Protein AF-W2KJ41-F1 (afdb_monomer)

Sequence (315 aa):
MDDWVDPKAFRKLWNKLIKSGWKARQPTVLEVDYTFVKPGVVGKLRKNQRNADNFIGPKELWKYATREGLVTDALQHDAAPPPKKPPMGKLAAYAEAKQRAKNLQPMPGVVRTANAEAATEQGATVISTAAAATEQGAAVTSRITTATEQEDGESRNLLQRLQTDRSKFAAESEAYRKQCIPAIAEKTRERQLAALARDPKKTVDDLNAIVDKLERHKPIREHEILHVLGLLVARTLCGHTDDLAKHWTVSEDGAVPRGTFGRYTKRERFRTITWFLHFTSFGSEGGTTDKAFKICSVLQVIEKTFRRGFQLGPR

pLDDT: mean 70.48, std 22.12, range [22.2, 95.44]

Secondary structure (DSSP, 8-state):
---PPPHHHHHHHHHHHHHTT-EEE---TT--SPEEE-TT--SSPPGGGBTTTEEEHHHHHHHHHHHTTHHHHHHS----PPP------HHHHHHHHHHHHHS-PPPP----------------------------------------HHHHHHHHHHHHHHHHHHHHHHHHHHHHHHHHHHHHHHHHHHHHHHHHHH-TT-----HHHHHHHHHTSPPPPHHHHHHHHHHHHHHHHS---S-GGGGG--S-BTTBPPPSGGGTS-HHHHHHHHHS---S-TT-TTS---TTHHHHHHHHHHHHHHHHH-PPPP-

Solvent-accessible surface area (backbone atoms only — not comparable to full-atom values): 19883 Å² total; per-residue (Å²): 130,86,93,72,79,57,70,67,61,50,49,48,40,49,57,52,40,45,76,68,50,36,47,77,40,80,47,72,95,80,53,90,45,45,34,40,31,48,59,90,76,78,82,85,83,60,83,90,42,60,80,76,52,35,22,67,27,74,64,49,43,47,56,50,31,53,74,72,48,48,47,61,64,52,67,64,72,78,66,76,80,76,83,76,73,78,85,74,53,74,67,57,58,51,49,52,55,54,50,55,66,69,70,59,78,79,84,86,85,80,84,86,81,87,81,88,81,86,88,81,85,82,89,84,90,84,88,88,80,88,82,90,86,88,80,89,85,81,87,78,83,74,80,81,74,88,78,64,79,64,61,59,51,50,51,51,52,49,53,51,49,53,51,53,51,41,50,47,38,23,51,35,14,41,52,50,42,60,69,44,39,64,63,51,25,51,56,49,44,53,51,32,50,56,46,24,78,74,37,82,87,50,78,67,75,54,65,65,61,44,37,54,59,63,62,71,53,79,80,60,48,49,67,58,54,50,51,52,52,51,52,53,51,51,50,71,70,44,89,66,91,61,64,78,70,54,36,53,32,79,63,63,61,85,93,41,73,48,31,67,47,52,82,81,46,49,68,67,58,49,51,51,50,68,72,33,64,38,67,48,75,92,77,62,76,88,77,60,92,57,92,56,56,68,50,42,61,59,50,54,50,51,52,56,51,46,62,73,74,54,80,84,73,88,130

Organism: Phytophthora nicotianae (NCBI:txid4792)

Radius of gyration: 31.93 Å; Cα contacts (8 Å, |Δi|>4): 186; chains: 1; bounding box: 74×61×87 Å

Structure (mmCIF, N/CA/C/O backbone):
data_AF-W2KJ41-F1
#
_entry.id   AF-W2KJ41-F1
#
loop_
_atom_site.group_PDB
_atom_site.id
_atom_site.type_symbol
_atom_site.label_atom_id
_atom_site.label_alt_id
_atom_site.label_comp_id
_atom_site.label_asym_id
_atom_site.label_entity_id
_atom_site.label_seq_id
_atom_site.pdbx_PDB_ins_code
_atom_site.Cartn_x
_atom_site.Cartn_y
_atom_site.Cartn_z
_atom_site.occupancy
_atom_site.B_iso_or_equiv
_atom_site.auth_seq_id
_atom_site.auth_comp_id
_atom_site.auth_asym_id
_atom_site.auth_atom_id
_atom_site.pdbx_PDB_model_num
ATOM 1 N N . MET A 1 1 ? 26.990 -27.980 7.474 1.00 38.25 1 MET A N 1
ATOM 2 C CA . MET A 1 1 ? 27.459 -27.848 6.079 1.00 38.25 1 MET A CA 1
ATOM 3 C C . MET A 1 1 ? 26.219 -27.712 5.216 1.00 38.25 1 MET A C 1
ATOM 5 O O . MET A 1 1 ? 25.293 -28.482 5.421 1.00 38.25 1 MET A O 1
ATOM 9 N N . ASP A 1 2 ? 26.155 -26.644 4.426 1.00 45.66 2 ASP A N 1
ATOM 10 C CA . ASP A 1 2 ? 24.941 -26.006 3.899 1.00 45.66 2 ASP A CA 1
ATOM 11 C C . ASP A 1 2 ? 23.906 -26.929 3.232 1.00 45.66 2 ASP A C 1
ATOM 13 O O . ASP A 1 2 ? 24.123 -27.466 2.150 1.00 45.66 2 ASP A O 1
ATOM 17 N N . ASP A 1 3 ? 22.720 -27.009 3.846 1.00 52.50 3 ASP A N 1
ATOM 18 C CA . ASP A 1 3 ? 21.509 -27.675 3.335 1.00 52.50 3 ASP A CA 1
ATOM 19 C C . ASP A 1 3 ? 20.689 -26.728 2.415 1.00 52.50 3 ASP A C 1
ATOM 21 O O . ASP A 1 3 ? 19.450 -26.694 2.440 1.00 52.50 3 ASP A O 1
ATOM 25 N N . TRP A 1 4 ? 21.380 -25.910 1.612 1.00 61.34 4 TRP A N 1
ATOM 26 C CA . TRP A 1 4 ? 20.768 -25.026 0.616 1.00 61.34 4 TRP A CA 1
ATOM 27 C C . TRP A 1 4 ? 20.771 -25.687 -0.765 1.00 61.34 4 TRP A C 1
ATOM 29 O O . TRP A 1 4 ? 21.820 -26.001 -1.323 1.00 61.34 4 TRP A O 1
ATOM 39 N N . VAL A 1 5 ? 19.583 -25.875 -1.344 1.00 73.56 5 VAL A N 1
ATOM 40 C CA . VAL A 1 5 ? 19.436 -26.382 -2.713 1.00 73.56 5 VAL A CA 1
ATOM 41 C C . VAL A 1 5 ? 19.440 -25.197 -3.678 1.00 73.56 5 VAL A C 1
ATOM 43 O O . VAL A 1 5 ? 18.554 -24.347 -3.599 1.00 73.56 5 VAL A O 1
ATOM 46 N N . ASP A 1 6 ? 20.396 -25.145 -4.614 1.00 80.75 6 ASP A N 1
ATOM 47 C CA . ASP A 1 6 ? 20.408 -24.121 -5.668 1.00 80.75 6 ASP A CA 1
ATOM 48 C C . ASP A 1 6 ? 19.095 -24.168 -6.486 1.00 80.75 6 ASP A C 1
ATOM 50 O O . ASP A 1 6 ? 18.801 -25.186 -7.128 1.00 80.75 6 ASP A O 1
ATOM 54 N N . PRO A 1 7 ? 18.305 -23.073 -6.526 1.00 80.94 7 PRO A N 1
ATOM 55 C CA . PRO A 1 7 ? 17.040 -23.032 -7.256 1.00 80.94 7 PRO A CA 1
ATOM 56 C C . PRO A 1 7 ? 17.159 -23.367 -8.749 1.00 80.94 7 PRO A C 1
ATOM 58 O O . PRO A 1 7 ? 16.202 -23.873 -9.344 1.00 80.94 7 PRO A O 1
ATOM 61 N N . LYS A 1 8 ? 18.305 -23.080 -9.385 1.00 83.94 8 LYS A N 1
ATOM 62 C CA . LYS A 1 8 ? 18.520 -23.397 -10.808 1.00 83.94 8 LYS A CA 1
ATOM 63 C C . LYS A 1 8 ? 18.779 -24.887 -11.010 1.00 83.94 8 LYS A C 1
ATOM 65 O O . LYS A 1 8 ? 18.161 -25.487 -11.893 1.00 83.94 8 LYS A O 1
ATOM 70 N N . ALA A 1 9 ? 19.639 -25.482 -10.188 1.00 82.12 9 ALA A N 1
ATOM 71 C CA . ALA A 1 9 ? 19.913 -26.914 -10.213 1.00 82.12 9 ALA A CA 1
ATOM 72 C C . ALA A 1 9 ? 18.653 -27.743 -9.896 1.00 82.12 9 ALA A C 1
ATOM 74 O O . ALA A 1 9 ? 18.329 -28.677 -10.634 1.00 82.12 9 ALA A O 1
ATOM 75 N N . PHE A 1 10 ? 17.863 -27.330 -8.896 1.00 86.00 10 PHE A N 1
ATOM 76 C CA . PHE A 1 10 ? 16.573 -27.956 -8.588 1.00 86.00 10 PHE A CA 1
ATOM 77 C C . PHE A 1 10 ? 15.608 -27.912 -9.770 1.00 86.00 10 PHE A C 1
ATOM 79 O O . PHE A 1 10 ? 14.978 -28.912 -10.099 1.00 86.00 10 PHE A O 1
ATOM 86 N N . ARG A 1 11 ? 15.515 -26.770 -10.461 1.00 85.31 11 ARG A N 1
ATOM 87 C CA . ARG A 1 11 ? 14.642 -26.630 -11.633 1.00 85.31 11 ARG A CA 1
ATOM 88 C C . ARG A 1 11 ? 15.037 -27.579 -12.767 1.00 85.31 11 ARG A C 1
ATOM 90 O O . ARG A 1 11 ? 14.152 -28.141 -13.409 1.00 85.31 11 ARG A O 1
ATOM 97 N N . LYS A 1 12 ? 16.339 -27.769 -13.015 1.00 87.19 12 LYS A N 1
ATOM 98 C CA . LYS A 1 12 ? 16.832 -28.732 -14.016 1.00 87.19 12 LYS A CA 1
ATOM 99 C C . LYS A 1 12 ? 16.423 -30.163 -13.654 1.00 87.19 12 LYS A C 1
ATOM 101 O O . LYS A 1 12 ? 15.822 -30.842 -14.486 1.00 87.19 12 LYS A O 1
ATOM 106 N N . LEU A 1 13 ? 16.674 -30.576 -12.410 1.00 86.69 13 LEU A N 1
ATOM 107 C CA . LEU A 1 13 ? 16.260 -31.881 -11.888 1.00 86.69 13 LEU A CA 1
ATOM 108 C C . LEU A 1 13 ? 14.742 -32.072 -12.010 1.00 86.69 13 LEU A C 1
ATOM 110 O O . LEU A 1 13 ? 14.282 -33.064 -12.568 1.00 86.69 13 LEU A O 1
ATOM 114 N N . TRP A 1 14 ? 13.960 -31.094 -11.554 1.00 87.88 14 TRP A N 1
ATOM 115 C CA . TRP A 1 14 ? 12.501 -31.161 -11.561 1.00 87.88 14 TRP A CA 1
ATOM 116 C C . TRP A 1 14 ? 11.925 -31.301 -12.975 1.00 87.88 14 TRP A C 1
ATOM 118 O O . TRP A 1 14 ? 11.057 -32.138 -13.208 1.00 87.88 14 TRP A O 1
ATOM 128 N N . ASN A 1 15 ? 12.467 -30.573 -13.955 1.00 86.44 15 ASN A N 1
ATOM 129 C CA . ASN A 1 15 ? 12.069 -30.723 -15.357 1.00 86.44 15 ASN A CA 1
ATOM 130 C C . ASN A 1 15 ? 12.350 -32.132 -15.906 1.00 86.44 15 ASN A C 1
ATOM 132 O O . ASN A 1 15 ? 11.596 -32.620 -16.749 1.00 86.44 15 ASN A O 1
ATOM 136 N N . LYS A 1 16 ? 13.422 -32.792 -15.448 1.00 85.19 16 LYS A N 1
ATOM 137 C CA . LYS A 1 16 ? 13.735 -34.179 -15.822 1.00 85.19 16 LYS A CA 1
ATOM 138 C C . LYS A 1 16 ? 12.762 -35.161 -15.166 1.00 85.19 16 LYS A C 1
ATOM 140 O O . LYS A 1 16 ? 12.258 -36.052 -15.842 1.00 85.19 16 LYS A O 1
ATOM 145 N N . LEU A 1 17 ? 12.434 -34.945 -13.894 1.00 84.69 17 LEU A N 1
ATOM 146 C CA . LEU A 1 17 ? 11.472 -35.762 -13.152 1.00 84.69 17 LEU A CA 1
ATOM 147 C C . LEU A 1 17 ? 10.049 -35.655 -13.725 1.00 84.69 17 LEU A C 1
ATOM 149 O O . LEU A 1 17 ? 9.356 -36.661 -13.853 1.00 84.69 17 LEU A O 1
ATOM 153 N N . ILE A 1 18 ? 9.622 -34.470 -14.172 1.00 84.50 18 ILE A N 1
ATOM 154 C CA . ILE A 1 18 ? 8.341 -34.320 -14.886 1.00 84.50 18 ILE A CA 1
ATOM 155 C C . ILE A 1 18 ? 8.318 -35.192 -16.150 1.00 84.50 18 ILE A C 1
ATOM 157 O O . ILE A 1 18 ? 7.321 -35.862 -16.416 1.00 84.50 18 ILE A O 1
ATOM 161 N N . LYS A 1 19 ? 9.418 -35.229 -16.917 1.00 84.06 19 LYS A N 1
ATOM 162 C CA . LYS A 1 19 ? 9.517 -36.065 -18.128 1.00 84.06 19 LYS A CA 1
ATOM 163 C C . LYS A 1 19 ? 9.458 -37.562 -17.822 1.00 84.06 19 LYS A C 1
ATOM 165 O O . LYS A 1 19 ? 8.986 -38.315 -18.665 1.00 84.06 19 LYS A O 1
ATOM 170 N N . SER A 1 20 ? 9.887 -37.986 -16.634 1.00 78.50 20 SER A N 1
ATOM 171 C CA . SER A 1 20 ? 9.742 -39.367 -16.160 1.00 78.50 20 SER A CA 1
ATOM 172 C C . SER A 1 20 ? 8.424 -39.630 -15.416 1.00 78.50 20 SER A C 1
ATOM 174 O O . SER A 1 20 ? 8.259 -40.687 -14.812 1.00 78.50 20 SER A O 1
ATOM 176 N N . GLY A 1 21 ? 7.457 -38.706 -15.478 1.00 80.81 21 GLY A N 1
ATOM 177 C CA . GLY A 1 21 ? 6.090 -38.913 -14.991 1.00 80.81 21 GLY A CA 1
ATOM 178 C C . GLY A 1 21 ? 5.847 -38.545 -13.524 1.00 80.81 21 GLY A C 1
ATOM 179 O O . GLY A 1 21 ? 4.799 -38.899 -12.977 1.00 80.81 21 GLY A O 1
ATOM 180 N N . TRP A 1 22 ? 6.776 -37.835 -12.879 1.00 86.69 22 TRP A N 1
ATOM 181 C CA . TRP A 1 22 ? 6.578 -37.315 -11.523 1.00 86.69 22 TRP A CA 1
ATOM 182 C C . TRP A 1 22 ? 5.526 -36.205 -11.487 1.00 86.69 22 TRP A C 1
ATOM 184 O O . TRP A 1 22 ? 5.372 -35.432 -12.435 1.00 86.69 22 TRP A O 1
ATOM 194 N N . LYS A 1 23 ? 4.815 -36.091 -10.360 1.00 84.00 23 LYS A N 1
ATOM 195 C CA . LYS A 1 23 ? 3.765 -35.080 -10.156 1.00 84.00 23 LYS A CA 1
ATOM 196 C C . LYS A 1 23 ? 4.006 -34.293 -8.874 1.00 84.00 23 LYS A C 1
ATOM 198 O O . LYS A 1 23 ? 4.347 -34.873 -7.851 1.00 84.00 23 LYS A O 1
ATOM 203 N N . ALA A 1 24 ? 3.788 -32.981 -8.914 1.00 84.00 24 ALA A N 1
ATOM 204 C CA . ALA A 1 24 ? 3.725 -32.152 -7.713 1.00 84.00 24 ALA A CA 1
ATOM 205 C C . ALA A 1 24 ? 2.263 -31.951 -7.299 1.00 84.00 24 ALA A C 1
ATOM 207 O O . ALA A 1 24 ? 1.405 -31.693 -8.145 1.00 84.00 24 ALA A O 1
ATOM 208 N N . ARG A 1 25 ? 1.982 -32.058 -6.002 1.00 78.88 25 ARG 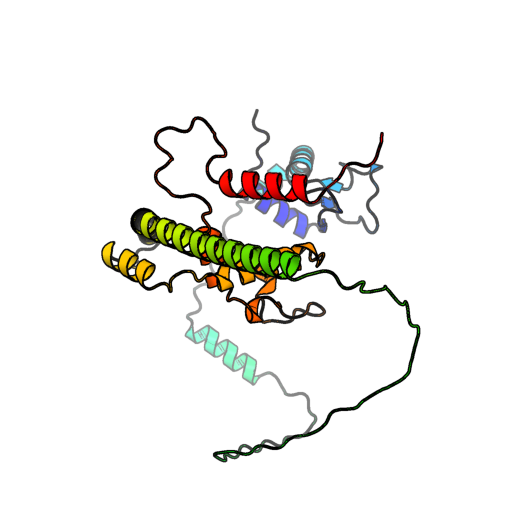A N 1
ATOM 209 C CA . ARG A 1 25 ? 0.693 -31.726 -5.396 1.00 78.88 25 ARG A CA 1
ATOM 210 C C . ARG A 1 25 ? 0.836 -30.482 -4.537 1.00 78.88 25 ARG A C 1
ATOM 212 O O . ARG A 1 25 ? 1.882 -30.252 -3.928 1.00 78.88 25 ARG A O 1
ATOM 219 N N . GLN A 1 26 ? -0.227 -29.686 -4.519 1.00 73.12 26 GLN A N 1
ATOM 220 C CA . GLN A 1 26 ? -0.297 -28.520 -3.655 1.00 73.12 26 GLN A CA 1
ATOM 221 C C . GLN A 1 26 ? -0.315 -28.954 -2.183 1.00 73.12 26 GLN A C 1
ATOM 223 O O . GLN A 1 26 ? -0.854 -30.025 -1.871 1.00 73.12 26 GLN A O 1
ATOM 228 N N . PRO A 1 27 ? 0.270 -28.144 -1.291 1.00 72.31 27 PRO A N 1
ATOM 229 C CA . PRO A 1 27 ? 0.273 -28.446 0.128 1.00 72.31 27 PRO A CA 1
ATOM 230 C C . PRO A 1 27 ? -1.157 -28.568 0.667 1.00 72.31 27 PRO A C 1
ATOM 232 O O . PRO A 1 27 ? -2.046 -27.807 0.283 1.00 72.31 27 PRO A O 1
ATOM 235 N N . THR A 1 28 ? -1.398 -29.542 1.544 1.00 55.28 28 THR A N 1
ATOM 236 C CA . THR A 1 28 ? -2.729 -29.777 2.117 1.00 55.28 28 THR A CA 1
ATOM 237 C C . THR A 1 28 ? -2.790 -29.171 3.522 1.00 55.28 28 THR A C 1
ATOM 239 O O . THR A 1 28 ? -2.119 -29.625 4.446 1.00 55.28 28 THR A O 1
ATOM 242 N N . VAL A 1 29 ? -3.631 -28.145 3.672 1.00 60.00 29 VAL A N 1
ATOM 243 C CA . VAL A 1 29 ? -4.021 -27.466 4.925 1.00 60.00 29 VAL A CA 1
ATOM 244 C C . VAL A 1 29 ? -2.935 -26.618 5.613 1.00 60.00 29 VAL A C 1
ATOM 246 O O . VAL A 1 29 ? -3.097 -25.404 5.667 1.00 60.00 29 VAL A O 1
ATOM 249 N N . LEU A 1 30 ? -1.872 -27.216 6.164 1.00 55.19 30 LEU A N 1
ATOM 250 C CA . LEU A 1 30 ? -0.903 -26.544 7.066 1.00 55.19 30 LEU A CA 1
ATOM 251 C C . LEU A 1 30 ? 0.563 -26.652 6.622 1.00 55.19 30 LEU A C 1
ATOM 253 O O . LEU A 1 30 ? 1.433 -25.991 7.185 1.00 55.19 30 LEU A O 1
ATOM 257 N N . GLU A 1 31 ? 0.851 -27.487 5.629 1.00 58.12 31 GLU A N 1
ATOM 258 C CA . GLU A 1 31 ? 2.184 -27.568 5.036 1.00 58.12 31 GLU A CA 1
ATOM 259 C C . GLU A 1 31 ? 2.357 -26.408 4.045 1.00 58.12 31 GLU A C 1
ATOM 261 O O . GLU A 1 31 ? 1.427 -26.058 3.328 1.00 58.12 31 GLU A O 1
ATOM 266 N N . VAL A 1 32 ? 3.526 -25.765 4.026 1.00 63.97 32 VAL A N 1
ATOM 267 C CA . VAL A 1 32 ? 3.819 -24.646 3.104 1.00 63.97 32 VAL A CA 1
ATOM 268 C C . VAL A 1 32 ? 4.453 -25.157 1.803 1.00 63.97 32 VAL A C 1
ATOM 270 O O . VAL A 1 32 ? 4.352 -24.523 0.754 1.00 63.97 32 VAL A O 1
ATOM 273 N N . ASP A 1 33 ? 5.073 -26.337 1.861 1.00 74.31 33 ASP A N 1
ATOM 274 C CA . ASP A 1 33 ? 5.888 -26.898 0.790 1.00 74.31 33 ASP A CA 1
ATOM 275 C C . ASP A 1 33 ? 5.124 -27.897 -0.092 1.00 74.31 33 ASP A C 1
ATOM 277 O O . ASP A 1 33 ? 4.316 -28.699 0.376 1.00 74.31 33 ASP A O 1
ATOM 281 N N . TYR A 1 34 ? 5.411 -27.867 -1.397 1.00 78.56 34 TYR A N 1
ATOM 282 C CA . TYR A 1 34 ? 4.833 -28.790 -2.378 1.00 78.56 34 TYR A CA 1
ATOM 283 C C . TYR A 1 34 ? 5.198 -30.243 -2.069 1.00 78.56 34 TYR A C 1
ATOM 285 O O . TYR A 1 34 ? 6.340 -30.545 -1.721 1.00 78.56 34 TYR A O 1
ATOM 293 N N . THR A 1 35 ? 4.257 -31.161 -2.288 1.00 82.44 35 THR A N 1
ATOM 294 C CA . THR A 1 35 ? 4.520 -32.600 -2.185 1.00 82.44 35 THR A CA 1
ATOM 295 C C . THR A 1 35 ? 4.832 -33.180 -3.561 1.00 82.44 35 THR A C 1
ATOM 297 O O . THR A 1 35 ? 3.990 -33.168 -4.457 1.00 82.44 35 THR A O 1
ATOM 300 N N . PHE A 1 36 ? 6.030 -33.722 -3.739 1.00 84.19 36 PHE A N 1
ATOM 301 C CA . PHE A 1 36 ? 6.490 -34.368 -4.963 1.00 84.19 36 PHE A CA 1
ATOM 302 C C . PHE A 1 36 ? 6.253 -35.875 -4.892 1.00 84.19 36 PHE A C 1
ATOM 304 O O . PHE A 1 36 ? 6.639 -36.520 -3.922 1.00 84.19 36 PHE A O 1
ATOM 311 N N . VAL A 1 37 ? 5.604 -36.436 -5.910 1.00 83.50 37 VAL A N 1
ATOM 312 C CA . VAL A 1 37 ? 5.098 -37.813 -5.923 1.00 83.50 37 VAL A CA 1
ATOM 313 C C . VAL A 1 37 ? 5.671 -38.575 -7.118 1.00 83.50 37 VAL A C 1
ATOM 315 O O . VAL A 1 37 ? 5.685 -38.057 -8.242 1.00 83.50 37 VAL A O 1
ATOM 318 N N . LYS A 1 38 ? 6.121 -39.809 -6.865 1.00 80.75 38 LYS A N 1
ATOM 319 C CA . LYS A 1 38 ? 6.705 -40.718 -7.861 1.00 80.75 38 LYS A CA 1
ATOM 320 C C . LYS A 1 38 ? 5.662 -41.153 -8.916 1.00 80.75 38 LYS A C 1
ATOM 322 O O . LYS A 1 38 ? 4.472 -41.254 -8.592 1.00 80.75 38 LYS A O 1
ATOM 327 N N . PRO A 1 39 ? 6.057 -41.409 -10.180 1.00 81.69 39 PRO A N 1
ATOM 328 C CA . PRO A 1 39 ? 5.167 -41.982 -11.191 1.00 81.69 39 PRO A CA 1
ATOM 329 C C . PRO A 1 39 ? 4.515 -43.283 -10.701 1.00 81.69 39 PRO A C 1
ATOM 331 O O . PRO A 1 39 ? 5.167 -44.115 -10.080 1.00 81.69 39 PRO A O 1
ATOM 334 N N . GLY A 1 40 ? 3.221 -43.454 -10.992 1.00 70.88 40 GLY A N 1
ATOM 335 C CA . GLY A 1 40 ? 2.441 -44.648 -10.631 1.00 70.88 40 GLY A CA 1
ATOM 336 C C . GLY A 1 40 ? 1.629 -44.539 -9.333 1.00 70.88 40 GLY A C 1
ATOM 337 O O . GLY A 1 40 ? 0.725 -45.341 -9.121 1.00 70.88 40 GLY A O 1
ATOM 338 N N . VAL A 1 41 ? 1.863 -43.521 -8.498 1.00 67.44 41 VAL A N 1
ATOM 339 C CA . VAL A 1 41 ? 1.123 -43.336 -7.237 1.00 67.44 41 VAL A CA 1
ATOM 340 C C . VAL A 1 41 ? -0.157 -42.524 -7.479 1.00 67.44 41 VAL A C 1
ATOM 342 O O . VAL A 1 41 ? -0.132 -41.309 -7.706 1.00 67.44 41 VAL A O 1
ATOM 345 N N . VAL A 1 42 ? -1.304 -43.203 -7.429 1.00 59.41 42 VAL A N 1
ATOM 346 C CA . VAL A 1 42 ? -2.640 -42.623 -7.651 1.00 59.41 42 VAL A CA 1
ATOM 347 C C . VAL A 1 42 ? -3.446 -42.658 -6.346 1.00 59.41 42 VAL A C 1
ATOM 349 O O . VAL A 1 42 ? -3.321 -43.585 -5.555 1.00 59.41 42 VAL A O 1
ATOM 352 N N . GLY A 1 43 ? -4.282 -41.642 -6.098 1.00 65.94 43 GLY A N 1
ATOM 353 C CA . GLY A 1 43 ? -5.186 -41.606 -4.937 1.00 65.94 43 GLY A CA 1
ATOM 354 C C . GLY A 1 43 ? -4.696 -40.772 -3.745 1.00 65.94 43 GLY A C 1
ATOM 355 O O . GLY A 1 43 ? -3.895 -39.841 -3.910 1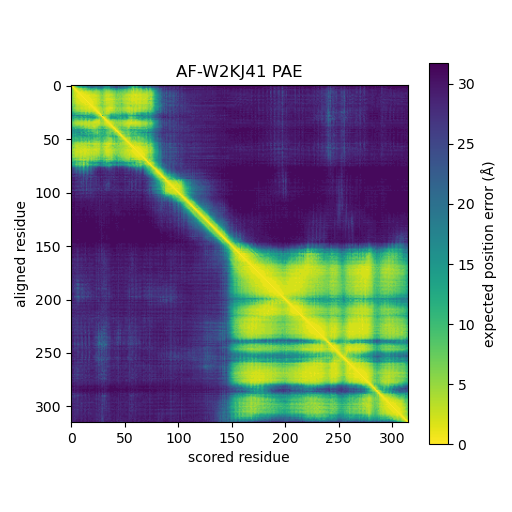.00 65.94 43 GLY A O 1
ATOM 356 N N . LYS A 1 44 ? -5.257 -41.045 -2.554 1.00 60.44 44 LYS A N 1
ATOM 357 C CA . LYS A 1 44 ? -4.927 -40.361 -1.290 1.00 60.44 44 LYS A CA 1
ATOM 358 C C . LYS A 1 44 ? -3.576 -40.847 -0.777 1.00 60.44 44 LYS A C 1
ATOM 360 O O . LYS A 1 44 ? -3.363 -42.042 -0.601 1.00 60.44 44 LYS A O 1
ATOM 365 N N . LEU A 1 45 ? -2.689 -39.898 -0.519 1.00 63.59 45 LEU A N 1
ATOM 366 C CA . LEU A 1 45 ? -1.332 -40.168 -0.079 1.00 63.59 45 LEU A CA 1
ATOM 367 C C . LEU A 1 45 ? -1.336 -40.592 1.394 1.00 63.59 45 LEU A C 1
ATOM 369 O O . LEU A 1 45 ? -1.853 -39.863 2.244 1.00 63.59 45 LEU A O 1
ATOM 373 N N . ARG A 1 46 ? -0.808 -41.781 1.704 1.00 58.75 46 ARG A N 1
ATOM 374 C CA . ARG A 1 46 ? -0.750 -42.269 3.085 1.00 58.75 46 ARG A CA 1
ATOM 375 C C . ARG A 1 46 ? 0.501 -41.730 3.784 1.00 58.75 46 ARG A C 1
ATOM 377 O O . ARG A 1 46 ? 1.592 -41.733 3.222 1.00 58.75 46 ARG A O 1
ATOM 384 N N . LYS A 1 47 ? 0.354 -41.285 5.038 1.00 60.03 47 LYS A N 1
ATOM 385 C CA . LYS A 1 47 ? 1.453 -40.691 5.830 1.00 60.03 47 LYS A CA 1
ATOM 386 C C . LYS A 1 47 ? 2.630 -41.653 6.060 1.00 60.03 47 LYS A C 1
ATOM 388 O O . LYS A 1 47 ? 3.750 -41.197 6.247 1.00 60.03 47 LYS A O 1
ATOM 393 N N . ASN A 1 48 ? 2.388 -42.962 6.013 1.00 54.78 48 ASN A N 1
ATOM 394 C CA . ASN A 1 48 ? 3.389 -44.012 6.211 1.00 54.78 48 ASN A CA 1
ATOM 395 C C . ASN A 1 48 ? 4.273 -44.298 4.978 1.00 54.78 48 ASN A C 1
ATOM 397 O O . ASN A 1 48 ? 5.202 -45.084 5.101 1.00 54.78 48 ASN A O 1
ATOM 401 N N . GLN A 1 49 ? 4.015 -43.674 3.820 1.00 60.47 49 GLN A N 1
ATOM 402 C CA . GLN A 1 49 ? 4.844 -43.812 2.605 1.00 60.47 49 GLN A CA 1
ATOM 403 C C . GLN A 1 49 ? 5.754 -42.595 2.343 1.00 60.47 49 GLN A C 1
ATOM 405 O O . GLN A 1 49 ? 6.450 -42.534 1.324 1.00 60.47 49 GLN A O 1
ATOM 410 N N . ARG A 1 50 ? 5.780 -41.633 3.280 1.00 64.19 50 ARG A N 1
ATOM 411 C CA . ARG A 1 50 ? 6.637 -40.440 3.223 1.00 64.19 50 ARG A CA 1
ATOM 412 C C . ARG A 1 50 ? 8.109 -40.850 3.122 1.00 64.19 50 ARG A C 1
ATOM 414 O O . ARG A 1 50 ? 8.556 -41.725 3.855 1.00 64.19 50 ARG A O 1
ATOM 421 N N . ASN A 1 51 ? 8.853 -40.191 2.236 1.00 61.84 51 ASN A N 1
ATOM 422 C CA . ASN A 1 51 ? 10.243 -40.476 1.853 1.00 61.84 51 ASN A CA 1
ATOM 423 C C . ASN A 1 51 ? 10.473 -41.745 1.010 1.00 61.84 51 ASN A C 1
ATOM 425 O O . ASN A 1 51 ? 11.619 -42.006 0.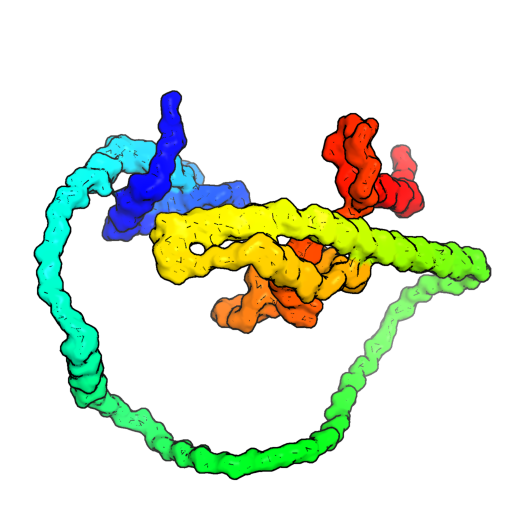646 1.00 61.84 51 ASN A O 1
ATOM 429 N N . ALA A 1 52 ? 9.423 -42.501 0.672 1.00 62.56 52 ALA A N 1
ATOM 430 C CA . ALA A 1 52 ? 9.489 -43.607 -0.287 1.00 62.56 52 ALA A CA 1
ATOM 431 C C . ALA A 1 52 ? 8.754 -43.254 -1.592 1.00 62.56 52 ALA A C 1
ATOM 433 O O . ALA A 1 52 ? 9.347 -43.292 -2.670 1.00 62.56 52 ALA A O 1
ATOM 434 N N . ASP A 1 53 ? 7.494 -42.825 -1.476 1.00 70.31 53 ASP A N 1
ATOM 435 C CA . ASP A 1 53 ? 6.613 -42.536 -2.619 1.00 70.31 53 ASP A CA 1
ATOM 436 C C . ASP A 1 53 ? 6.252 -41.044 -2.744 1.00 70.31 53 ASP A C 1
ATOM 438 O O . ASP A 1 53 ? 5.825 -40.574 -3.806 1.00 70.31 53 ASP A O 1
ATOM 442 N N . ASN A 1 54 ? 6.454 -40.282 -1.665 1.00 76.62 54 ASN A N 1
ATOM 443 C CA . ASN A 1 54 ? 6.194 -38.851 -1.577 1.00 76.62 54 ASN A CA 1
ATOM 444 C C . ASN A 1 54 ? 7.239 -38.088 -0.764 1.00 76.62 54 ASN A C 1
ATOM 446 O O . ASN A 1 54 ? 7.623 -38.512 0.323 1.00 76.62 54 ASN A O 1
ATOM 450 N N . PHE A 1 55 ? 7.610 -36.912 -1.268 1.00 81.62 55 PHE A N 1
ATOM 451 C CA . PHE A 1 55 ? 8.647 -36.041 -0.717 1.00 81.62 55 PHE A CA 1
ATOM 452 C C . PHE A 1 55 ? 8.082 -34.636 -0.519 1.00 81.62 55 PHE A C 1
ATOM 454 O O . PHE A 1 55 ? 7.545 -34.049 -1.458 1.00 81.62 55 PHE A O 1
ATOM 461 N N . ILE A 1 56 ? 8.176 -34.096 0.690 1.00 81.62 56 ILE A N 1
ATOM 462 C CA . ILE A 1 56 ? 7.666 -32.769 1.031 1.00 81.62 56 ILE A CA 1
ATOM 463 C C . ILE A 1 56 ? 8.798 -31.754 0.884 1.00 81.62 56 ILE A C 1
ATOM 465 O O . ILE A 1 56 ? 9.816 -31.787 1.573 1.00 81.62 56 ILE A O 1
ATOM 469 N N . GLY A 1 57 ? 8.602 -30.835 -0.053 1.00 82.62 57 GLY A N 1
ATOM 470 C CA . GLY A 1 57 ? 9.513 -29.743 -0.332 1.00 82.62 57 GLY A CA 1
ATOM 471 C C . GLY A 1 57 ? 10.756 -30.128 -1.143 1.00 82.62 57 GLY A C 1
ATOM 472 O O . GLY A 1 57 ? 11.105 -31.303 -1.297 1.00 82.62 57 GLY A O 1
ATOM 473 N N . PRO A 1 58 ? 11.454 -29.120 -1.700 1.00 82.94 58 PRO A N 1
ATOM 474 C CA . PRO A 1 58 ? 12.613 -29.334 -2.568 1.00 82.94 58 PRO A CA 1
ATOM 475 C C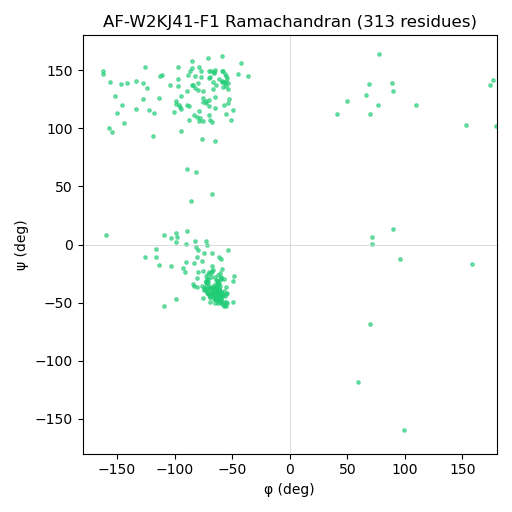 . PRO A 1 58 ? 13.755 -30.096 -1.891 1.00 82.94 58 PRO A C 1
ATOM 477 O O . PRO A 1 58 ? 14.499 -30.813 -2.552 1.00 82.94 58 PRO A O 1
ATOM 480 N N . LYS A 1 59 ? 13.883 -29.955 -0.568 1.00 84.25 59 LYS A N 1
ATOM 481 C CA . LYS A 1 59 ? 14.964 -30.544 0.229 1.00 84.25 59 LYS A CA 1
ATOM 482 C C . LYS A 1 59 ? 14.866 -32.066 0.311 1.00 84.25 59 LYS A C 1
ATOM 484 O O . LYS A 1 59 ? 15.861 -32.744 0.069 1.00 84.25 59 LYS A O 1
ATOM 489 N N . GLU A 1 60 ? 13.688 -32.599 0.641 1.00 84.12 60 GLU A N 1
ATOM 490 C CA . GLU A 1 60 ? 13.481 -34.050 0.750 1.00 84.12 60 GLU A CA 1
ATOM 491 C C . GLU A 1 60 ? 13.670 -34.722 -0.615 1.00 84.12 60 GLU A C 1
ATOM 493 O O . GLU A 1 60 ? 14.385 -35.721 -0.722 1.00 84.12 60 GLU A O 1
ATOM 498 N N . LEU A 1 61 ? 13.123 -34.114 -1.676 1.00 85.88 61 LEU A N 1
ATOM 499 C CA . LEU A 1 61 ? 13.285 -34.619 -3.038 1.00 85.88 61 LEU A CA 1
ATOM 500 C C . LEU A 1 61 ? 14.753 -34.598 -3.485 1.00 85.88 61 LEU A C 1
ATOM 502 O O . LEU A 1 61 ? 15.223 -35.555 -4.094 1.00 85.88 61 LEU A O 1
ATOM 506 N N . TRP A 1 62 ? 15.487 -33.527 -3.170 1.00 84.25 62 TRP A N 1
ATOM 507 C CA . TRP A 1 62 ? 16.902 -33.409 -3.516 1.00 84.25 62 TRP A CA 1
ATOM 508 C C . TRP A 1 62 ? 17.755 -34.460 -2.799 1.00 84.25 62 TRP A C 1
ATOM 510 O O . TRP A 1 62 ? 18.586 -35.104 -3.432 1.00 84.25 62 TRP A O 1
ATOM 520 N N . LYS A 1 63 ? 17.515 -34.705 -1.503 1.00 85.50 63 LYS A N 1
ATOM 521 C CA . LYS A 1 63 ? 18.221 -35.751 -0.739 1.00 85.50 63 LYS A CA 1
ATOM 522 C C . LYS A 1 63 ? 17.972 -37.151 -1.319 1.00 85.50 63 LYS A C 1
ATOM 524 O O . LYS A 1 63 ? 18.916 -37.934 -1.420 1.00 85.50 63 LYS A O 1
ATOM 529 N N . TYR A 1 64 ? 16.743 -37.449 -1.745 1.00 84.25 64 TYR A N 1
ATOM 530 C CA . TYR A 1 64 ? 16.425 -38.697 -2.448 1.00 84.25 64 TYR A CA 1
ATOM 531 C C . TYR A 1 64 ? 17.126 -38.785 -3.808 1.00 84.25 64 TYR A C 1
ATOM 533 O O . TYR A 1 64 ? 17.826 -39.754 -4.082 1.00 84.25 64 TYR A O 1
ATOM 541 N N . ALA A 1 65 ? 17.016 -37.744 -4.635 1.00 81.56 65 ALA A N 1
ATOM 542 C CA . ALA A 1 65 ? 17.608 -37.724 -5.967 1.00 81.56 65 ALA A CA 1
ATOM 543 C C . ALA A 1 65 ? 19.144 -37.834 -5.941 1.00 81.56 65 ALA A C 1
ATOM 545 O O . ALA A 1 65 ? 19.725 -38.437 -6.840 1.00 81.56 65 ALA A O 1
ATOM 546 N N . THR A 1 66 ? 19.807 -37.286 -4.919 1.00 84.00 66 THR A N 1
ATOM 547 C CA . THR A 1 66 ? 21.255 -37.457 -4.717 1.00 84.00 66 THR A CA 1
ATOM 548 C C . THR A 1 66 ? 21.601 -38.900 -4.355 1.00 84.00 66 THR A C 1
ATOM 550 O O . THR A 1 66 ? 22.565 -39.440 -4.887 1.00 84.00 66 THR A O 1
ATOM 553 N N . ARG A 1 67 ? 20.806 -39.548 -3.491 1.00 80.31 67 ARG A N 1
ATOM 554 C CA . ARG A 1 67 ? 21.014 -40.950 -3.089 1.00 80.31 67 ARG A CA 1
ATOM 555 C C . ARG A 1 67 ? 20.832 -41.923 -4.253 1.00 80.31 67 ARG A C 1
ATOM 557 O O . ARG A 1 67 ? 21.605 -42.859 -4.387 1.00 80.31 67 ARG A O 1
ATOM 564 N N . GLU A 1 68 ? 19.839 -41.675 -5.097 1.00 79.25 68 GLU A N 1
ATOM 565 C CA . GLU A 1 68 ? 19.527 -42.505 -6.267 1.00 79.25 68 GLU A CA 1
ATOM 566 C C . GLU A 1 68 ? 20.403 -42.179 -7.493 1.00 79.25 68 GLU A C 1
ATOM 568 O O . GLU A 1 68 ? 20.175 -42.710 -8.575 1.00 79.25 68 GLU A O 1
ATOM 573 N N . GLY A 1 69 ? 21.371 -41.259 -7.372 1.00 77.25 69 GLY A N 1
ATOM 574 C CA . GLY A 1 69 ? 22.246 -40.849 -8.480 1.00 77.25 69 GLY A CA 1
ATOM 575 C C . GLY A 1 69 ? 21.569 -40.005 -9.573 1.00 77.25 69 GLY A C 1
ATOM 576 O O . GLY A 1 69 ? 22.199 -39.658 -10.572 1.00 77.25 69 GLY A O 1
ATOM 577 N N . LEU A 1 70 ? 20.307 -39.608 -9.382 1.00 76.44 70 LEU A N 1
ATOM 578 C CA . LEU A 1 70 ? 19.517 -38.825 -10.341 1.00 76.44 70 LEU A CA 1
ATOM 579 C C . LEU A 1 70 ? 20.003 -37.374 -10.479 1.00 76.44 70 LEU A C 1
ATOM 581 O O . LEU A 1 70 ? 19.757 -36.737 -11.503 1.00 76.44 70 LEU A O 1
ATOM 585 N N . VAL A 1 71 ? 20.683 -36.832 -9.463 1.00 69.62 71 VAL A N 1
ATOM 586 C CA . VAL A 1 71 ? 21.259 -35.473 -9.507 1.00 69.62 71 VAL A CA 1
ATOM 587 C C . VAL A 1 71 ? 22.463 -35.411 -10.445 1.00 69.62 71 VAL A C 1
ATOM 589 O O . VAL A 1 71 ? 22.568 -34.474 -11.234 1.00 69.62 71 VAL A O 1
ATOM 592 N N . THR A 1 72 ? 23.334 -36.418 -10.415 1.00 62.34 72 THR A N 1
ATOM 593 C CA . THR A 1 72 ? 24.525 -36.491 -11.273 1.00 62.34 72 THR A CA 1
ATOM 594 C C . THR A 1 72 ? 24.118 -36.589 -12.745 1.00 62.34 72 THR A C 1
ATOM 596 O O . THR A 1 72 ? 24.571 -35.802 -13.571 1.00 62.34 72 THR A O 1
ATOM 599 N N . ASP A 1 73 ? 23.139 -37.442 -13.046 1.00 57.97 73 ASP A N 1
ATOM 600 C CA . ASP A 1 73 ? 22.554 -37.620 -14.381 1.00 57.97 73 ASP A CA 1
ATOM 601 C C . ASP A 1 73 ? 21.730 -36.389 -14.852 1.00 57.97 73 ASP A C 1
ATOM 603 O O . ASP A 1 73 ? 21.621 -36.085 -16.043 1.00 57.97 73 ASP A O 1
ATOM 607 N N . ALA A 1 74 ? 21.145 -35.610 -13.935 1.00 58.25 74 ALA A N 1
ATOM 608 C CA . ALA A 1 74 ? 20.466 -34.352 -14.275 1.00 58.25 74 ALA A CA 1
ATOM 609 C C . ALA A 1 74 ? 21.431 -33.191 -14.583 1.00 58.25 74 ALA A C 1
ATOM 611 O O . ALA A 1 74 ? 21.034 -32.241 -15.264 1.00 58.25 74 ALA A O 1
ATOM 612 N N . LEU A 1 75 ? 22.670 -33.253 -14.084 1.00 62.44 75 LEU A N 1
ATOM 613 C CA . LEU A 1 75 ? 23.683 -32.206 -14.243 1.00 62.44 75 LEU A CA 1
ATOM 614 C C . LEU A 1 75 ? 24.750 -32.536 -15.304 1.00 62.44 75 LEU A C 1
ATOM 616 O O . LEU A 1 75 ? 25.391 -31.611 -15.786 1.00 62.44 75 LEU A O 1
ATOM 620 N N . GLN A 1 76 ? 24.911 -33.805 -15.702 1.00 54.59 76 GLN A N 1
ATOM 621 C CA . GLN A 1 76 ? 25.921 -34.254 -16.678 1.00 54.59 76 GLN A CA 1
ATOM 622 C C . GLN A 1 76 ? 25.527 -34.094 -18.157 1.00 54.59 76 GLN A C 1
ATOM 624 O O . GLN A 1 76 ? 26.399 -34.127 -19.022 1.00 54.59 76 GLN A O 1
ATOM 629 N N . HIS A 1 77 ? 24.250 -33.877 -18.488 1.00 48.69 77 HIS A N 1
ATOM 630 C CA . HIS A 1 77 ? 23.825 -33.618 -19.871 1.00 48.69 77 HIS A CA 1
ATOM 631 C C . HIS A 1 77 ? 24.038 -32.151 -20.291 1.00 48.69 77 HIS A C 1
ATOM 633 O O . HIS A 1 77 ? 23.093 -31.461 -20.670 1.00 48.69 77 HIS A O 1
ATOM 639 N N . ASP A 1 78 ? 25.290 -31.697 -20.294 1.00 45.12 78 ASP A N 1
ATOM 640 C CA . ASP A 1 78 ? 25.750 -30.694 -21.261 1.00 45.12 78 ASP A CA 1
ATOM 641 C C . ASP A 1 78 ? 26.256 -31.448 -22.507 1.00 45.12 78 ASP A C 1
ATOM 643 O O . ASP A 1 78 ? 27.437 -31.460 -22.841 1.00 45.12 78 ASP A O 1
ATOM 647 N N . ALA A 1 79 ? 25.341 -32.143 -23.192 1.00 40.12 79 ALA A N 1
ATOM 648 C CA . ALA A 1 79 ? 25.587 -32.589 -24.559 1.00 40.12 79 ALA A CA 1
ATOM 649 C C . ALA A 1 79 ? 25.351 -31.392 -25.494 1.00 40.12 79 ALA A C 1
ATOM 651 O O . ALA A 1 79 ? 24.359 -30.677 -25.342 1.00 40.12 79 ALA A O 1
ATOM 652 N N . ALA A 1 80 ? 26.294 -31.175 -26.413 1.00 42.12 80 ALA A N 1
ATOM 653 C CA . ALA A 1 80 ? 26.397 -30.045 -27.334 1.00 42.12 80 ALA A CA 1
ATOM 654 C C . ALA A 1 80 ? 25.049 -29.519 -27.881 1.00 42.12 80 ALA A C 1
ATOM 656 O O . ALA A 1 80 ? 24.134 -30.305 -28.145 1.00 42.12 80 ALA A O 1
ATOM 657 N N . PRO A 1 81 ? 24.919 -28.193 -28.108 1.00 45.38 81 PRO A N 1
ATOM 658 C CA . PRO A 1 81 ? 23.701 -27.626 -28.669 1.00 45.38 81 PRO A CA 1
ATOM 659 C C . PRO A 1 81 ? 23.373 -28.312 -30.004 1.00 45.38 81 PRO A C 1
ATOM 661 O O . PRO A 1 81 ? 24.280 -28.504 -30.819 1.00 45.38 81 PRO A O 1
ATOM 664 N N . PRO A 1 82 ? 22.100 -28.664 -30.268 1.00 42.47 82 PRO A N 1
ATOM 665 C CA . PRO A 1 82 ? 21.721 -29.181 -31.576 1.00 42.47 82 PRO A CA 1
ATOM 666 C C . PRO A 1 82 ? 22.134 -28.162 -32.650 1.00 42.47 82 PRO A C 1
ATOM 668 O O . PRO A 1 82 ? 22.011 -26.952 -32.406 1.00 42.47 82 PRO A O 1
ATOM 671 N N . PRO A 1 83 ? 22.634 -28.606 -33.821 1.00 39.53 83 PRO A N 1
ATOM 672 C CA . PRO A 1 83 ? 23.085 -27.700 -34.867 1.00 39.53 83 PRO A CA 1
ATOM 673 C C . PRO A 1 83 ? 21.967 -26.707 -35.184 1.00 39.53 83 PRO A C 1
ATOM 675 O O . PRO A 1 83 ? 20.821 -27.087 -35.445 1.00 39.53 83 PRO A O 1
ATOM 678 N N . LYS A 1 84 ? 22.299 -25.414 -35.095 1.00 44.56 84 LYS A N 1
ATOM 679 C CA . LYS A 1 84 ? 21.384 -24.319 -35.413 1.00 44.56 84 LYS A CA 1
ATOM 680 C C . LYS A 1 84 ? 20.890 -24.538 -36.841 1.00 44.56 84 LYS A C 1
ATOM 682 O O . LYS A 1 84 ? 21.666 -24.413 -37.784 1.00 44.56 84 LYS A O 1
ATOM 687 N N . LYS A 1 85 ? 19.601 -24.849 -37.002 1.00 42.69 85 LYS A N 1
ATOM 688 C CA . LYS A 1 85 ? 18.937 -24.701 -38.302 1.00 42.69 85 LYS A CA 1
ATOM 689 C C . LYS A 1 85 ? 19.175 -23.252 -38.763 1.00 42.69 85 LYS A C 1
ATOM 691 O O . LYS A 1 85 ? 19.045 -22.352 -37.925 1.00 42.69 85 LYS A O 1
ATOM 696 N N . PRO A 1 86 ? 19.571 -23.012 -40.025 1.00 39.00 86 PRO A N 1
ATOM 697 C CA . PRO A 1 86 ? 19.872 -21.664 -40.492 1.00 39.00 86 PRO A CA 1
ATOM 698 C C . PRO A 1 86 ? 18.652 -20.745 -40.305 1.00 39.00 86 PRO A C 1
ATOM 700 O O . PRO A 1 86 ? 17.512 -21.224 -40.313 1.00 39.00 86 PRO A O 1
ATOM 703 N N . PRO A 1 87 ? 18.863 -19.437 -40.074 1.00 42.69 87 PRO A N 1
ATOM 704 C CA . PRO A 1 87 ? 17.800 -18.535 -39.665 1.00 42.69 87 PRO A CA 1
ATOM 705 C C . PRO A 1 87 ? 16.831 -18.327 -40.828 1.00 42.69 87 PRO A C 1
ATOM 707 O O . PRO A 1 87 ? 17.131 -17.640 -41.801 1.00 42.69 87 PRO A O 1
ATOM 710 N N . MET A 1 88 ? 15.646 -18.919 -40.718 1.00 41.44 88 MET A N 1
ATOM 711 C CA . MET A 1 88 ? 14.550 -18.671 -41.643 1.00 41.44 88 MET A CA 1
ATOM 712 C C . MET A 1 88 ? 14.087 -17.225 -41.427 1.00 41.44 88 MET A C 1
ATOM 714 O O . MET A 1 88 ? 13.509 -16.889 -40.391 1.00 41.44 88 MET A O 1
ATOM 718 N N . GLY A 1 89 ? 14.432 -16.337 -42.363 1.00 49.97 89 GLY A N 1
ATOM 719 C CA . GLY A 1 89 ? 14.063 -14.924 -42.307 1.00 49.97 89 GLY A CA 1
ATOM 720 C C . GLY A 1 89 ? 12.550 -14.759 -42.141 1.00 49.97 89 GLY A C 1
ATOM 721 O O . GLY A 1 89 ? 11.770 -15.521 -42.711 1.00 49.97 89 GLY A O 1
ATOM 722 N N . LYS A 1 90 ? 12.122 -13.757 -41.361 1.00 45.78 90 LYS A N 1
ATOM 723 C CA . LYS A 1 90 ? 10.714 -13.519 -40.972 1.00 45.78 90 LYS A CA 1
ATOM 724 C C . LYS A 1 90 ? 9.710 -13.550 -42.139 1.00 45.78 90 LYS A C 1
ATOM 726 O O . LYS A 1 90 ? 8.552 -13.894 -41.926 1.00 45.78 90 LYS A O 1
ATOM 731 N N . LEU A 1 91 ? 10.147 -13.230 -43.359 1.00 47.91 91 LEU A N 1
ATOM 732 C CA . LEU A 1 91 ? 9.320 -13.259 -44.570 1.00 47.91 91 LEU A CA 1
ATOM 733 C C . LEU A 1 91 ? 8.984 -14.684 -45.045 1.00 47.91 91 LEU A C 1
ATOM 735 O O . LEU A 1 91 ? 7.872 -14.911 -45.516 1.00 47.91 91 LEU A O 1
ATOM 739 N N . ALA A 1 92 ? 9.884 -15.654 -44.860 1.00 54.03 92 ALA A N 1
ATOM 740 C CA . ALA A 1 92 ? 9.655 -17.047 -45.251 1.00 54.03 92 ALA A CA 1
ATOM 741 C C . ALA A 1 92 ? 8.684 -17.750 -44.286 1.00 54.03 92 ALA A C 1
ATOM 743 O O . ALA A 1 92 ? 7.765 -18.438 -44.722 1.00 54.03 92 ALA A O 1
ATOM 744 N N . ALA A 1 93 ? 8.798 -17.465 -42.983 1.00 49.78 93 ALA A N 1
ATOM 745 C CA . ALA A 1 93 ? 7.857 -17.949 -41.971 1.00 49.78 93 ALA A CA 1
ATOM 746 C C . ALA A 1 93 ? 6.433 -17.398 -42.186 1.00 49.78 93 ALA A C 1
ATOM 748 O O . ALA A 1 93 ? 5.445 -18.100 -41.968 1.00 49.78 93 ALA A O 1
ATOM 749 N N . TYR A 1 94 ? 6.316 -16.149 -42.655 1.00 48.09 94 TYR A N 1
ATOM 750 C CA . TYR A 1 94 ? 5.024 -15.546 -42.986 1.00 48.09 94 TYR A CA 1
ATOM 751 C C . TYR A 1 94 ? 4.431 -16.125 -44.281 1.00 48.09 94 TYR A C 1
ATOM 753 O O . TYR A 1 94 ? 3.221 -16.332 -44.367 1.00 48.09 94 TYR A O 1
ATOM 761 N N . ALA A 1 95 ? 5.270 -16.446 -45.272 1.00 55.47 95 ALA A N 1
ATOM 762 C CA . ALA A 1 95 ? 4.848 -17.109 -46.504 1.00 55.47 95 ALA A CA 1
ATOM 763 C C . ALA A 1 95 ? 4.364 -18.550 -46.250 1.00 55.47 95 ALA A C 1
ATOM 765 O O . ALA A 1 95 ? 3.307 -18.929 -46.755 1.00 55.47 95 ALA A O 1
ATOM 766 N N . GLU A 1 96 ? 5.060 -19.316 -45.404 1.00 54.34 96 GLU A N 1
ATOM 767 C CA . GLU A 1 96 ? 4.652 -20.673 -45.010 1.00 54.34 96 GLU A CA 1
ATOM 768 C C . GLU A 1 96 ? 3.358 -20.676 -44.189 1.00 54.34 96 GLU A C 1
ATOM 770 O O . GLU A 1 96 ? 2.467 -21.482 -44.456 1.00 54.34 96 GLU A O 1
ATOM 775 N N . ALA A 1 97 ? 3.193 -19.741 -43.244 1.00 53.75 97 ALA A N 1
ATOM 776 C CA . ALA A 1 97 ? 1.948 -19.596 -42.486 1.00 53.75 97 ALA A CA 1
ATOM 777 C C . ALA A 1 97 ? 0.761 -19.232 -43.398 1.00 53.75 97 ALA A C 1
ATOM 779 O O . ALA A 1 97 ? -0.342 -19.761 -43.237 1.00 53.75 97 ALA A O 1
ATOM 780 N N . LYS A 1 98 ? 0.998 -18.384 -44.408 1.00 51.56 98 LYS A N 1
ATOM 781 C CA . LYS A 1 98 ? -0.013 -17.971 -45.390 1.00 51.56 98 LYS A CA 1
ATOM 782 C C . LYS A 1 98 ? -0.363 -19.082 -46.388 1.00 51.56 98 LYS A C 1
ATOM 784 O O . LYS A 1 98 ? -1.513 -19.160 -46.813 1.00 51.56 98 LYS A O 1
ATOM 789 N N . GLN A 1 99 ? 0.580 -19.960 -46.737 1.00 51.97 99 GLN A N 1
ATOM 790 C CA . GLN A 1 99 ? 0.295 -21.154 -47.543 1.00 51.97 99 GLN A CA 1
ATOM 791 C C . GLN A 1 99 ? -0.419 -22.247 -46.737 1.00 51.97 99 GLN A C 1
ATOM 793 O O . GLN A 1 99 ? -1.352 -22.861 -47.249 1.00 51.97 99 GLN A O 1
ATOM 798 N N . ARG A 1 100 ? -0.075 -22.433 -45.455 1.00 54.56 100 ARG A N 1
ATOM 799 C CA . ARG A 1 100 ? -0.796 -23.354 -44.557 1.00 54.56 100 ARG A CA 1
ATOM 800 C C . ARG A 1 100 ? -2.259 -22.954 -44.378 1.00 54.56 100 ARG A C 1
ATOM 802 O O . ARG A 1 100 ? -3.121 -23.820 -44.409 1.00 54.56 100 ARG A O 1
ATOM 809 N N . ALA A 1 101 ? -2.542 -21.655 -44.276 1.00 55.28 101 ALA A N 1
ATOM 810 C CA . ALA A 1 101 ? -3.909 -21.137 -44.208 1.00 55.28 101 ALA A CA 1
ATOM 811 C C . ALA A 1 101 ? -4.703 -21.311 -45.519 1.00 55.28 101 ALA A C 1
ATOM 813 O O . ALA A 1 101 ? -5.926 -21.377 -45.476 1.00 55.28 101 ALA A O 1
ATOM 814 N N . LYS A 1 102 ? -4.031 -21.416 -46.677 1.00 52.81 102 LYS A N 1
ATOM 815 C CA . LYS A 1 102 ? -4.679 -21.678 -47.975 1.00 52.81 102 LYS A CA 1
ATOM 816 C C . LYS A 1 102 ? -5.039 -23.150 -48.204 1.00 52.81 102 LYS A C 1
ATOM 818 O O . LYS A 1 102 ? -5.936 -23.413 -48.994 1.00 52.81 102 LYS A O 1
ATOM 823 N N . ASN A 1 103 ? -4.367 -24.084 -47.527 1.00 48.03 103 ASN A N 1
ATOM 824 C CA . ASN A 1 103 ? -4.556 -25.527 -47.725 1.00 48.03 103 ASN A CA 1
ATOM 825 C C . ASN A 1 103 ? -5.482 -26.195 -46.692 1.00 48.03 103 ASN A C 1
ATOM 827 O O . ASN A 1 103 ? -5.680 -27.407 -46.761 1.00 48.03 103 ASN A O 1
ATOM 831 N N . LEU A 1 104 ? -6.070 -25.447 -45.750 1.00 45.91 104 LEU A N 1
ATOM 832 C CA . LEU A 1 104 ? -7.170 -25.974 -44.939 1.00 45.91 104 LEU A CA 1
ATOM 833 C C . LEU A 1 104 ? -8.467 -25.893 -45.748 1.00 45.91 104 LEU A C 1
ATOM 835 O O . LEU A 1 104 ? -8.993 -24.807 -45.985 1.00 45.91 104 LEU A O 1
ATOM 839 N N . GLN A 1 105 ? -8.987 -27.049 -46.159 1.00 42.03 105 GLN A N 1
ATOM 840 C CA . GLN A 1 105 ? -10.342 -27.127 -46.693 1.00 42.03 105 GLN A CA 1
ATOM 841 C C . GLN A 1 105 ? -11.373 -26.823 -45.589 1.00 42.03 105 GLN A C 1
ATOM 843 O O . GLN A 1 105 ? -11.202 -27.293 -44.460 1.00 42.03 105 GLN A O 1
ATOM 848 N N . PRO A 1 106 ? -12.449 -26.069 -45.880 1.00 37.72 106 PRO A N 1
ATOM 849 C CA . PRO A 1 106 ? -13.542 -25.870 -44.938 1.00 37.72 106 PRO A CA 1
ATOM 850 C C . PRO A 1 106 ? -14.420 -27.126 -44.862 1.00 37.72 106 PRO A C 1
ATOM 852 O O . PRO A 1 106 ? -14.869 -27.635 -45.887 1.00 37.72 106 PRO A O 1
ATOM 855 N N . MET A 1 107 ? -14.726 -27.581 -43.647 1.00 33.91 107 MET A N 1
ATOM 856 C CA . MET A 1 107 ? -15.893 -28.435 -43.399 1.00 33.91 107 MET A CA 1
ATOM 857 C C . MET A 1 107 ? -17.182 -27.646 -43.720 1.00 33.91 107 MET A C 1
ATOM 859 O O . MET A 1 107 ? -17.260 -26.470 -43.352 1.00 33.91 107 MET A O 1
ATOM 863 N N . PRO A 1 108 ? -18.188 -28.240 -44.391 1.00 32.34 108 PRO A N 1
ATOM 864 C CA . PRO A 1 108 ? -19.392 -27.528 -44.805 1.00 32.34 108 PRO A CA 1
ATOM 865 C C . PRO A 1 108 ? -20.488 -27.531 -43.726 1.00 32.34 108 PRO A C 1
ATOM 867 O O . PRO A 1 108 ? -20.696 -28.527 -43.038 1.00 32.34 108 PRO A O 1
ATOM 870 N N . GLY A 1 109 ? -21.242 -26.427 -43.671 1.00 31.17 109 GLY A N 1
ATOM 871 C CA . GLY A 1 109 ? -22.490 -26.263 -42.912 1.00 31.17 109 GLY A CA 1
ATOM 872 C C . GLY A 1 109 ? -22.310 -25.327 -41.710 1.00 31.17 109 GLY A C 1
ATOM 873 O O . GLY A 1 109 ? -21.495 -25.595 -40.846 1.00 31.17 109 GLY A O 1
ATOM 874 N N . VAL A 1 110 ? -22.996 -24.197 -41.556 1.00 28.55 110 VAL A N 1
ATOM 875 C CA . VAL A 1 110 ? -24.235 -23.700 -42.156 1.00 28.55 110 VAL A CA 1
ATOM 876 C C . VAL A 1 110 ? -24.171 -22.163 -42.183 1.00 28.55 110 VAL A C 1
ATOM 878 O O . VAL A 1 110 ? -23.869 -21.524 -41.184 1.00 28.55 110 VAL A O 1
ATOM 881 N N . VAL A 1 111 ? -24.415 -21.626 -43.380 1.00 28.16 111 VAL A N 1
ATOM 882 C CA . VAL A 1 111 ? -25.100 -20.372 -43.748 1.00 28.16 111 VAL A CA 1
ATOM 883 C C . VAL A 1 111 ? -24.851 -19.097 -42.916 1.00 28.16 111 VAL A C 1
ATOM 885 O O . VAL A 1 111 ? -25.316 -18.912 -41.797 1.00 28.16 111 VAL A O 1
ATOM 888 N N . ARG A 1 112 ? -24.191 -18.163 -43.615 1.00 28.50 112 ARG A N 1
ATOM 889 C CA . ARG A 1 112 ? -24.143 -16.704 -43.437 1.00 28.50 112 ARG A CA 1
ATOM 890 C C . ARG A 1 112 ? -25.527 -16.090 -43.193 1.00 28.50 112 ARG A C 1
ATOM 892 O O . ARG A 1 112 ? -26.427 -16.382 -43.962 1.00 28.50 112 ARG A O 1
ATOM 899 N N . THR A 1 113 ? -25.574 -15.029 -42.392 1.00 26.45 113 THR A N 1
ATOM 900 C CA . THR A 1 113 ? -25.823 -13.676 -42.929 1.00 26.45 113 THR A CA 1
ATOM 901 C C . THR A 1 113 ? -25.124 -12.649 -42.048 1.00 26.45 113 THR A C 1
ATOM 903 O O . THR A 1 113 ? -25.479 -12.453 -40.890 1.00 26.45 113 THR A O 1
ATOM 906 N N . ALA A 1 114 ? -24.110 -12.005 -42.619 1.00 28.94 114 ALA A N 1
ATOM 907 C CA . ALA A 1 114 ? -23.678 -10.691 -42.182 1.00 28.94 114 ALA A CA 1
ATOM 908 C C . ALA A 1 114 ? -24.754 -9.680 -42.588 1.00 28.94 114 ALA A C 1
ATOM 910 O O . ALA A 1 114 ? -25.287 -9.812 -43.684 1.00 28.94 114 ALA A O 1
ATOM 911 N N . ASN A 1 115 ? -24.996 -8.680 -41.747 1.00 28.89 115 ASN A N 1
ATOM 912 C CA . ASN A 1 115 ? -25.295 -7.322 -42.182 1.00 28.89 115 ASN A CA 1
ATOM 913 C C . ASN A 1 115 ? -24.679 -6.369 -41.157 1.00 28.89 115 ASN A C 1
ATOM 915 O O . ASN A 1 115 ? -24.965 -6.437 -39.964 1.00 28.89 115 ASN A O 1
ATOM 919 N N . ALA A 1 116 ? -23.772 -5.534 -41.652 1.00 30.36 116 ALA A N 1
ATOM 920 C CA . ALA A 1 116 ? -23.365 -4.305 -41.007 1.00 30.36 116 ALA A CA 1
ATOM 921 C C . ALA A 1 116 ? -24.309 -3.215 -41.512 1.00 30.36 116 ALA A C 1
ATOM 923 O O . ALA A 1 116 ? -24.470 -3.100 -42.722 1.00 30.36 116 ALA A O 1
ATOM 924 N N . GLU A 1 117 ? -24.872 -2.405 -40.622 1.00 23.44 117 GLU A N 1
ATOM 925 C CA . GLU A 1 117 ? -25.290 -1.055 -40.989 1.00 23.44 117 GLU A CA 1
ATOM 926 C C . GLU A 1 117 ? -25.346 -0.151 -39.759 1.00 23.44 117 GLU A C 1
ATOM 928 O O . GLU A 1 117 ? -25.684 -0.568 -38.651 1.00 23.44 117 GLU A O 1
ATOM 933 N N . ALA A 1 118 ? -24.892 1.075 -39.980 1.00 26.75 118 ALA A N 1
ATOM 934 C CA . ALA A 1 118 ? -24.730 2.138 -39.012 1.00 26.75 118 ALA A CA 1
ATOM 935 C C . ALA A 1 118 ? -26.072 2.795 -38.664 1.00 26.75 118 ALA A C 1
ATOM 937 O O . ALA A 1 118 ? -26.918 2.939 -39.539 1.00 26.75 118 ALA A O 1
ATOM 938 N N . ALA A 1 119 ? -26.214 3.298 -37.435 1.00 25.31 119 ALA A N 1
ATOM 939 C CA . ALA A 1 119 ? -27.058 4.456 -37.147 1.00 25.31 119 ALA A CA 1
ATOM 940 C C . ALA A 1 119 ? -26.711 5.072 -35.786 1.00 25.31 119 ALA A C 1
ATOM 942 O O . ALA A 1 119 ? -26.287 4.406 -34.843 1.00 25.31 119 ALA A O 1
ATOM 943 N N . THR A 1 120 ? -26.871 6.381 -35.761 1.00 24.06 120 THR A N 1
ATOM 944 C CA . THR A 1 120 ? -26.462 7.386 -34.792 1.00 24.06 120 THR A CA 1
ATOM 945 C C . THR A 1 120 ? -27.472 7.550 -33.643 1.00 24.06 120 THR A C 1
ATOM 947 O O . THR A 1 120 ? -28.654 7.290 -33.811 1.00 24.06 120 THR A O 1
ATOM 950 N N . GLU A 1 121 ? -26.967 8.084 -32.526 1.00 26.14 121 GLU A N 1
ATOM 951 C CA . GLU A 1 121 ? -27.595 9.064 -31.617 1.00 26.14 121 GLU A CA 1
ATOM 952 C C . GLU A 1 121 ? -28.853 8.772 -30.754 1.00 26.14 121 GLU A C 1
ATOM 954 O O . GLU A 1 121 ? -29.939 8.479 -31.224 1.00 26.14 121 GLU A O 1
ATOM 959 N N . GLN A 1 122 ? -28.658 9.094 -29.461 1.00 24.33 122 GLN A N 1
ATOM 960 C CA . GLN A 1 122 ? -29.560 9.802 -28.532 1.00 24.33 122 GLN A CA 1
ATOM 961 C C . GLN A 1 122 ? -30.778 9.095 -27.892 1.00 24.33 122 GLN A C 1
ATOM 963 O O . GLN A 1 122 ? -31.746 8.728 -28.536 1.00 24.33 122 GLN A O 1
ATOM 968 N N . GLY A 1 123 ? -30.738 9.076 -26.548 1.00 23.19 123 GLY A N 1
ATOM 969 C CA . GLY A 1 123 ? -31.790 9.579 -25.648 1.00 23.19 123 GLY A CA 1
ATOM 970 C C . GLY A 1 123 ? -33.128 8.836 -25.552 1.00 23.19 123 GLY A C 1
ATOM 971 O O . GLY A 1 123 ? -33.955 8.967 -26.438 1.00 23.19 123 GLY A O 1
ATOM 972 N N . ALA A 1 124 ? -33.408 8.214 -24.396 1.00 23.06 124 ALA A N 1
ATOM 973 C CA . ALA A 1 124 ? -34.589 8.519 -23.567 1.00 23.06 124 ALA A CA 1
ATOM 974 C C . ALA A 1 124 ? -34.754 7.562 -22.366 1.00 23.06 124 ALA A C 1
ATOM 976 O O . ALA A 1 124 ? -34.604 6.348 -22.454 1.00 23.06 124 ALA A O 1
ATOM 977 N N . THR A 1 125 ? -35.092 8.198 -21.248 1.00 22.20 125 THR A N 1
ATOM 978 C CA . THR A 1 125 ? -35.718 7.763 -19.989 1.00 22.20 125 THR A CA 1
ATOM 979 C C . THR A 1 125 ? -36.907 6.791 -20.126 1.00 22.20 125 THR A C 1
ATOM 981 O O . THR A 1 125 ? -37.595 6.839 -21.137 1.00 22.20 125 THR A O 1
ATOM 984 N N . VAL A 1 126 ? -37.178 6.012 -19.055 1.00 22.89 126 VAL A N 1
ATOM 985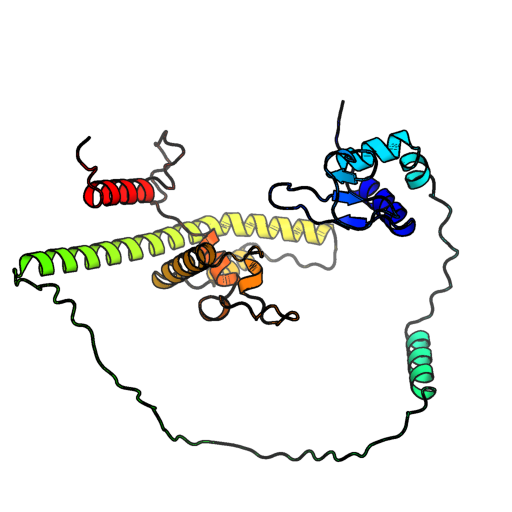 C CA . VAL A 1 126 ? -38.482 5.616 -18.419 1.00 22.89 126 VAL A CA 1
ATOM 986 C C . VAL A 1 126 ? -38.274 4.248 -17.719 1.00 22.89 126 VAL A C 1
ATOM 988 O O . VAL A 1 126 ? -37.906 3.282 -18.373 1.00 22.89 126 VAL A O 1
ATOM 991 N N . ILE A 1 127 ? -38.131 4.178 -16.385 1.00 23.56 127 ILE A N 1
ATOM 992 C CA . ILE A 1 127 ? -39.133 4.011 -15.293 1.00 23.56 127 ILE A CA 1
ATOM 993 C C . ILE A 1 127 ? -39.817 2.623 -15.233 1.00 23.56 127 ILE A C 1
ATOM 995 O O . ILE A 1 127 ? -40.293 2.111 -16.237 1.00 23.56 127 ILE A O 1
ATOM 999 N N . SER A 1 128 ? -39.956 2.147 -13.979 1.00 25.72 128 SER A N 1
ATOM 1000 C CA . SER A 1 128 ? -40.802 1.063 -13.430 1.00 25.72 128 SER A CA 1
ATOM 1001 C C . SER A 1 128 ? -40.204 -0.353 -13.428 1.00 25.72 128 SER A C 1
ATOM 1003 O O . SER A 1 128 ? -39.538 -0.751 -14.367 1.00 25.72 128 SER A O 1
ATOM 1005 N N . THR A 1 129 ? -40.358 -1.183 -12.389 1.00 25.72 129 THR A N 1
ATOM 1006 C CA . THR A 1 129 ? -41.327 -1.180 -11.274 1.00 25.72 129 THR A CA 1
ATOM 1007 C C . THR A 1 129 ? -40.819 -2.070 -10.135 1.00 25.72 129 THR A C 1
ATOM 1009 O O . THR A 1 129 ? -40.154 -3.077 -10.370 1.00 25.72 129 THR A O 1
ATOM 1012 N N . ALA A 1 130 ? -41.192 -1.710 -8.907 1.00 25.64 130 ALA A N 1
ATOM 1013 C CA . ALA A 1 130 ? -41.089 -2.541 -7.714 1.00 25.64 130 ALA A CA 1
ATOM 1014 C C . ALA A 1 130 ? -42.092 -3.710 -7.752 1.00 25.64 130 ALA A C 1
ATOM 1016 O O . ALA A 1 130 ? -43.199 -3.554 -8.262 1.00 25.64 130 ALA A O 1
ATOM 1017 N N . ALA A 1 131 ? -41.732 -4.838 -7.136 1.00 26.05 131 ALA A N 1
ATOM 1018 C CA . ALA A 1 131 ? -42.677 -5.868 -6.718 1.00 26.05 131 ALA A CA 1
ATOM 1019 C C . ALA A 1 131 ? -42.534 -6.069 -5.205 1.00 26.05 131 ALA A C 1
ATOM 1021 O O . ALA A 1 131 ? -41.472 -6.443 -4.706 1.00 26.05 131 ALA A O 1
ATOM 1022 N N . ALA A 1 132 ? -43.610 -5.740 -4.495 1.00 24.59 132 ALA A N 1
ATOM 1023 C CA . ALA A 1 132 ? -43.793 -5.962 -3.074 1.00 24.59 132 ALA A CA 1
ATOM 1024 C C . ALA A 1 132 ? -44.125 -7.437 -2.803 1.00 24.59 132 ALA A C 1
ATOM 1026 O O . ALA A 1 132 ? -44.876 -8.052 -3.556 1.00 24.59 132 ALA A O 1
ATOM 1027 N N . ALA A 1 133 ? -43.624 -7.963 -1.690 1.00 27.36 133 ALA A N 1
ATOM 1028 C CA . ALA A 1 133 ? -44.205 -9.115 -1.016 1.00 27.36 133 ALA A CA 1
ATOM 1029 C C . ALA A 1 133 ? -44.273 -8.782 0.478 1.00 27.36 133 ALA A C 1
ATOM 1031 O O . ALA A 1 133 ? -43.261 -8.501 1.121 1.00 27.36 133 ALA A O 1
ATOM 1032 N N . THR A 1 134 ? -45.498 -8.729 0.984 1.00 29.17 134 THR A N 1
ATOM 1033 C CA . THR A 1 134 ? -45.869 -8.523 2.382 1.00 29.17 134 THR A CA 1
ATOM 1034 C C . THR A 1 134 ? -46.291 -9.868 2.959 1.00 29.17 134 THR A C 1
ATOM 1036 O O . THR A 1 134 ? -47.015 -10.578 2.278 1.00 29.17 134 THR A O 1
ATOM 1039 N N . GLU A 1 135 ? -45.857 -10.168 4.186 1.00 33.38 135 GLU A N 1
ATOM 1040 C CA . GLU A 1 135 ? -46.551 -10.917 5.261 1.00 33.38 135 GLU A CA 1
ATOM 1041 C C . GLU A 1 135 ? -45.554 -10.978 6.447 1.00 33.38 135 GLU A C 1
ATOM 1043 O O . GLU A 1 135 ? -44.438 -11.467 6.303 1.00 33.38 135 GLU A O 1
ATOM 1048 N N . GLN A 1 136 ? -45.714 -10.158 7.500 1.00 29.28 136 GLN A N 1
ATOM 1049 C CA . GLN A 1 136 ? -46.437 -10.461 8.757 1.00 29.28 136 GLN A CA 1
ATOM 1050 C C . GLN A 1 136 ? -46.003 -11.806 9.381 1.00 29.28 136 GLN A C 1
ATOM 1052 O O . GLN A 1 136 ? -46.123 -12.835 8.744 1.00 29.28 136 GLN A O 1
ATOM 1057 N N . GLY A 1 137 ? -45.532 -11.946 10.620 1.00 25.69 137 GLY A N 1
ATOM 1058 C CA . GLY A 1 137 ? -45.260 -11.046 11.733 1.00 25.69 137 GLY A CA 1
ATOM 1059 C C . GLY A 1 137 ? -44.799 -11.900 12.928 1.00 25.69 137 GLY A C 1
ATOM 1060 O O . GLY A 1 137 ? -45.316 -12.990 13.146 1.00 25.69 137 GLY A O 1
ATOM 1061 N N . ALA A 1 138 ? -43.828 -11.419 13.704 1.00 25.39 138 ALA A N 1
ATOM 1062 C CA . ALA A 1 138 ? -43.583 -11.871 15.075 1.00 25.39 138 ALA A CA 1
ATOM 1063 C C . ALA A 1 138 ? -42.901 -10.723 15.824 1.00 25.39 138 ALA A C 1
ATOM 1065 O O . ALA A 1 138 ? -41.703 -10.476 15.688 1.00 25.39 138 ALA A O 1
ATOM 1066 N N . ALA A 1 139 ? -43.711 -9.960 16.553 1.00 29.33 139 ALA A N 1
ATOM 1067 C CA . ALA A 1 139 ? -43.266 -8.857 17.382 1.00 29.33 139 ALA A CA 1
ATOM 1068 C C . ALA A 1 139 ? -42.496 -9.394 18.597 1.00 29.33 139 ALA A C 1
ATOM 1070 O O . ALA A 1 139 ? -43.085 -9.978 19.503 1.00 29.33 139 ALA A O 1
ATOM 1071 N N . VAL A 1 140 ? -41.185 -9.153 18.643 1.00 28.34 140 VAL A N 1
ATOM 1072 C CA . VAL A 1 140 ? -40.452 -9.081 19.910 1.00 28.34 140 VAL A CA 1
ATOM 1073 C C . VAL A 1 140 ? -40.407 -7.609 20.290 1.00 28.34 140 VAL A C 1
ATOM 1075 O O . VAL A 1 140 ? -39.616 -6.824 19.771 1.00 28.34 140 VAL A O 1
ATOM 1078 N N . THR A 1 141 ? -41.329 -7.228 21.168 1.00 29.69 141 THR A N 1
ATOM 1079 C CA . THR A 1 141 ? -41.370 -5.924 21.826 1.00 29.69 141 THR A CA 1
ATOM 1080 C C . THR A 1 141 ? -40.142 -5.778 22.724 1.00 29.69 141 THR A C 1
ATOM 1082 O O . THR A 1 141 ? -40.187 -6.106 23.908 1.00 29.69 141 THR A O 1
ATOM 1085 N N . SER A 1 142 ? -39.038 -5.264 22.184 1.00 33.38 142 SER A N 1
ATOM 1086 C CA . SER A 1 142 ? -38.012 -4.631 23.012 1.00 33.38 142 SER A CA 1
ATOM 1087 C C . SER A 1 142 ? -38.503 -3.233 23.355 1.00 33.38 142 SER A C 1
ATOM 1089 O O . SER A 1 142 ? -38.567 -2.351 22.502 1.00 33.38 142 SER A O 1
ATOM 1091 N N . ARG A 1 143 ? -38.921 -3.063 24.612 1.00 30.50 143 ARG A N 1
ATOM 1092 C CA . ARG A 1 143 ? -39.295 -1.777 25.204 1.00 30.50 143 ARG A CA 1
ATOM 1093 C C . ARG A 1 143 ? -38.174 -0.762 24.963 1.00 30.50 143 ARG A C 1
ATOM 1095 O O . ARG A 1 143 ? -37.141 -0.825 25.621 1.00 30.50 143 ARG A O 1
ATOM 1102 N N . ILE A 1 144 ? -38.401 0.190 24.063 1.00 32.34 144 ILE A N 1
ATOM 1103 C CA . ILE A 1 144 ? -37.678 1.461 24.070 1.00 32.34 144 ILE A CA 1
ATOM 1104 C C . ILE A 1 144 ? -38.310 2.268 25.200 1.00 32.34 144 ILE A C 1
ATOM 1106 O O . ILE A 1 144 ? -39.337 2.922 25.034 1.00 32.34 144 ILE A O 1
ATOM 1110 N N . THR A 1 145 ? -37.748 2.123 26.396 1.00 33.44 145 THR A N 1
ATOM 1111 C CA . THR A 1 145 ? -37.993 3.055 27.490 1.00 33.44 145 THR A CA 1
ATOM 1112 C C . THR A 1 145 ? -37.303 4.367 27.150 1.00 33.44 145 THR A C 1
ATOM 1114 O O . THR A 1 145 ? -36.093 4.418 26.964 1.00 33.44 145 THR A O 1
ATOM 1117 N N . THR A 1 146 ? -38.104 5.417 27.052 1.00 44.09 146 THR A N 1
ATOM 1118 C CA . THR A 1 146 ? -37.710 6.820 26.947 1.00 44.09 146 THR A CA 1
ATOM 1119 C C . THR A 1 146 ? -36.755 7.237 28.076 1.00 44.09 146 THR A C 1
ATOM 1121 O O . THR A 1 146 ? -37.147 7.169 29.241 1.00 44.09 146 THR A O 1
ATOM 1124 N N . ALA A 1 147 ? -35.553 7.719 27.737 1.00 32.41 147 ALA A N 1
ATOM 1125 C CA . ALA A 1 147 ? -34.681 8.538 28.593 1.00 32.41 147 ALA A CA 1
ATOM 1126 C C . ALA A 1 147 ? -33.713 9.343 27.690 1.00 32.41 147 ALA A C 1
ATOM 1128 O O . ALA A 1 147 ? -32.935 8.760 26.949 1.00 32.41 147 ALA A O 1
ATOM 1129 N N . THR A 1 148 ? -34.015 10.624 27.455 1.00 42.62 148 THR A N 1
ATOM 1130 C CA . THR A 1 148 ? -33.336 11.831 27.985 1.00 42.62 148 THR A CA 1
ATOM 1131 C C . THR A 1 148 ? -32.176 12.332 27.113 1.00 42.62 148 THR A C 1
ATOM 1133 O O . THR A 1 148 ? -31.291 11.594 26.701 1.00 42.62 148 THR A O 1
ATOM 1136 N N . GLU A 1 149 ? -32.186 13.643 26.856 1.00 51.19 149 GLU A N 1
ATOM 1137 C CA . GLU A 1 149 ? -31.332 14.443 25.950 1.00 51.19 149 GLU A CA 1
ATOM 1138 C C . GLU A 1 149 ? -29.804 14.285 26.154 1.00 51.19 149 GLU A C 1
ATOM 1140 O O . GLU A 1 149 ? -28.995 14.816 25.389 1.00 51.19 149 GLU A O 1
ATOM 1145 N N . GLN A 1 150 ? -29.399 13.527 27.172 1.00 42.78 150 GLN A N 1
ATOM 1146 C CA . GLN A 1 150 ? -28.026 13.288 27.591 1.00 42.78 150 GLN A CA 1
ATOM 1147 C C . GLN A 1 150 ? -27.331 12.175 26.779 1.00 42.78 150 GLN A C 1
ATOM 1149 O O . GLN A 1 150 ? -26.157 12.335 26.440 1.00 42.78 150 GLN A O 1
ATOM 1154 N N . GLU A 1 151 ? -28.040 11.112 26.372 1.00 51.62 151 GLU A N 1
ATOM 1155 C CA . GLU A 1 151 ? -27.475 10.064 25.490 1.00 51.62 151 GLU A CA 1
ATOM 1156 C C . GLU A 1 151 ? -27.298 10.556 24.041 1.00 51.62 151 GLU A C 1
ATOM 1158 O O . GLU A 1 151 ? -26.334 10.212 23.347 1.00 51.62 151 GLU A O 1
ATOM 1163 N N . ASP A 1 152 ? -28.183 11.455 23.611 1.00 55.28 152 ASP A N 1
ATOM 1164 C CA . ASP A 1 152 ? -28.114 12.165 22.334 1.00 55.28 152 ASP A CA 1
ATOM 1165 C C . ASP A 1 152 ? -26.880 13.080 22.256 1.00 55.28 152 ASP A C 1
ATOM 1167 O O . ASP A 1 152 ? -26.189 13.150 21.233 1.00 55.28 152 ASP A O 1
ATOM 1171 N N . GLY A 1 153 ? -26.572 13.771 23.358 1.00 59.69 153 GLY A N 1
ATOM 1172 C CA . GLY A 1 153 ? -25.382 14.607 23.489 1.00 59.69 153 GLY A CA 1
ATOM 1173 C C . GLY A 1 153 ? -24.084 13.798 23.451 1.00 59.69 153 GLY A C 1
ATOM 1174 O O . GLY A 1 153 ? -23.126 14.199 22.783 1.00 59.69 153 GLY A O 1
ATOM 1175 N N . GLU A 1 154 ? -24.043 12.644 24.118 1.00 66.75 154 GLU A N 1
ATOM 1176 C CA . GLU A 1 154 ? -22.863 11.773 24.132 1.00 66.75 154 GLU A CA 1
ATOM 1177 C C . GLU A 1 154 ? -22.625 11.117 22.762 1.00 66.75 154 GLU A C 1
ATOM 1179 O O . GLU A 1 154 ? -21.491 11.099 22.274 1.00 66.75 154 GLU A O 1
ATOM 1184 N N . SER A 1 155 ? -23.696 10.710 22.076 1.00 63.50 155 SER A N 1
ATOM 1185 C CA . SER A 1 155 ? -23.645 10.171 20.712 1.00 63.50 155 SER A CA 1
ATOM 1186 C C . SER A 1 155 ? -23.133 11.198 19.692 1.00 63.50 155 SER A C 1
ATOM 1188 O O . SER A 1 155 ? -22.256 10.885 18.882 1.00 63.50 155 SER A O 1
ATOM 1190 N N . ARG A 1 156 ? -23.596 12.458 19.760 1.00 69.31 156 ARG A N 1
ATOM 1191 C CA . ARG A 1 156 ? -23.084 13.552 18.907 1.00 69.31 156 ARG A CA 1
ATOM 1192 C C . ARG A 1 156 ? -21.609 13.858 19.186 1.00 69.31 156 ARG A C 1
ATOM 1194 O O . ARG A 1 156 ? -20.826 13.997 18.246 1.00 69.31 156 ARG A O 1
ATOM 1201 N N . ASN A 1 157 ? -21.206 13.888 20.458 1.00 76.06 157 ASN A N 1
ATOM 1202 C CA . ASN A 1 157 ? -19.803 14.067 20.852 1.00 76.06 157 ASN A CA 1
ATOM 1203 C C . ASN A 1 157 ? -18.907 12.938 20.328 1.00 76.06 157 ASN A C 1
ATOM 1205 O O . ASN A 1 157 ? -17.770 13.176 19.914 1.00 76.06 157 ASN A O 1
ATOM 1209 N N . LEU A 1 158 ? -19.409 11.704 20.336 1.00 73.38 158 LEU A N 1
ATOM 1210 C CA . LEU A 1 158 ? -18.674 10.539 19.861 1.00 73.38 158 LEU A CA 1
ATOM 1211 C C . LEU A 1 158 ? -18.507 10.573 18.337 1.00 73.38 158 LEU A C 1
ATOM 1213 O O . LEU A 1 158 ? -17.396 10.372 17.848 1.00 73.38 158 LEU A O 1
ATOM 12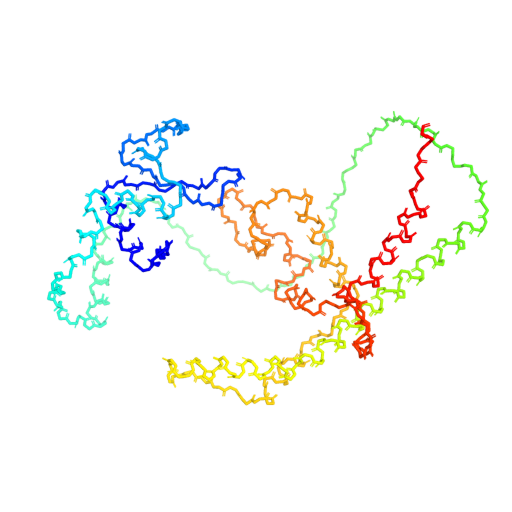17 N N . LEU A 1 159 ? -19.555 10.934 17.591 1.00 72.56 159 LEU A N 1
ATOM 1218 C CA . LEU A 1 159 ? -19.472 11.148 16.142 1.00 72.56 159 LEU A CA 1
ATOM 1219 C C . LEU A 1 159 ? -18.478 12.256 15.776 1.00 72.56 159 LEU A C 1
ATOM 1221 O O . LEU A 1 159 ? -17.654 12.071 14.880 1.00 72.56 159 LEU A O 1
ATOM 1225 N N . GLN A 1 160 ? -18.495 13.374 16.502 1.00 76.94 160 GLN A N 1
ATOM 1226 C CA . GLN A 1 160 ? -17.575 14.484 16.260 1.00 76.94 160 GLN A CA 1
ATOM 1227 C C . GLN A 1 160 ? -16.115 14.103 16.555 1.00 76.94 160 GLN A C 1
ATOM 1229 O O . GLN A 1 160 ? -15.209 14.467 15.799 1.00 76.94 160 GLN A O 1
ATOM 1234 N N . ARG A 1 161 ? -15.873 13.315 17.611 1.00 77.12 161 ARG A N 1
ATOM 1235 C CA . ARG A 1 161 ? -14.544 12.759 17.922 1.00 77.12 161 ARG A CA 1
ATOM 1236 C C . ARG A 1 161 ? -14.059 11.807 16.837 1.00 77.12 161 ARG A C 1
ATOM 1238 O O . ARG A 1 161 ? -12.946 11.973 16.351 1.00 77.12 161 ARG A O 1
ATOM 1245 N N . LEU A 1 162 ? -14.908 10.879 16.397 1.00 73.94 162 LEU A N 1
ATOM 1246 C CA . LEU A 1 162 ? -14.573 9.952 15.315 1.00 73.94 162 LEU A CA 1
ATOM 1247 C C . LEU A 1 162 ? -14.266 10.687 14.009 1.00 73.94 162 LEU A C 1
ATOM 1249 O O . LEU A 1 162 ? -13.339 10.314 13.296 1.00 73.94 162 LEU A O 1
ATOM 1253 N N . GLN A 1 163 ? -15.017 11.739 13.692 1.00 77.88 163 GLN A N 1
ATOM 1254 C CA . GLN A 1 163 ? -14.759 12.555 12.512 1.00 77.88 163 GLN A CA 1
ATOM 1255 C C . GLN A 1 163 ? -13.416 13.285 12.625 1.00 77.88 163 GLN A C 1
ATOM 1257 O O . GLN A 1 163 ? -12.610 13.224 11.701 1.00 77.88 163 GLN A O 1
ATOM 1262 N N . THR A 1 164 ? -13.125 13.861 13.792 1.00 82.12 164 THR A N 1
ATOM 1263 C CA . THR A 1 164 ? -11.833 14.504 14.077 1.00 82.12 164 THR A CA 1
ATOM 1264 C C . THR A 1 164 ? -10.663 13.527 13.936 1.00 82.12 164 THR A C 1
ATOM 1266 O O . THR A 1 164 ? -9.645 13.856 13.328 1.00 82.12 164 THR A O 1
ATOM 1269 N N . ASP A 1 165 ? -10.796 12.310 14.463 1.00 77.94 165 ASP A N 1
ATOM 1270 C CA . ASP A 1 165 ? -9.738 11.300 14.401 1.00 77.94 165 ASP A CA 1
ATOM 1271 C C . ASP A 1 165 ? -9.525 10.781 12.972 1.00 77.94 165 ASP A C 1
ATOM 1273 O O . ASP A 1 165 ? -8.387 10.607 12.532 1.00 77.94 165 ASP A O 1
ATOM 1277 N N . ARG A 1 166 ? -10.602 10.626 12.193 1.00 79.38 166 ARG A N 1
ATOM 1278 C CA . ARG A 1 166 ? -10.515 10.282 10.766 1.00 79.38 166 ARG A CA 1
ATOM 1279 C C . ARG A 1 166 ? -9.760 11.340 9.963 1.00 79.38 166 ARG A C 1
ATOM 1281 O O . ARG A 1 166 ? -8.904 10.970 9.157 1.00 79.38 166 ARG A O 1
ATOM 1288 N N . SER A 1 167 ? -10.036 12.623 10.197 1.00 84.25 167 SER A N 1
ATOM 1289 C CA . SER A 1 167 ? -9.312 13.729 9.559 1.00 84.25 167 SER A CA 1
ATOM 1290 C C . SER A 1 167 ? -7.827 13.718 9.913 1.00 84.25 167 SER A C 1
ATOM 1292 O O . SER A 1 167 ? -6.984 13.881 9.029 1.00 84.25 167 SER A O 1
ATOM 1294 N N . LYS A 1 168 ? -7.492 13.447 11.181 1.00 85.31 168 LYS A N 1
ATOM 1295 C CA . LYS A 1 168 ? -6.096 13.327 11.625 1.00 85.31 168 LYS A CA 1
ATOM 1296 C C . LYS A 1 168 ? -5.358 12.215 10.886 1.00 85.31 168 LYS A C 1
ATOM 1298 O O . LYS A 1 168 ? -4.280 12.465 10.366 1.00 85.31 168 LYS A O 1
ATOM 1303 N N . PHE A 1 169 ? -5.935 11.018 10.767 1.00 83.56 169 PHE A N 1
ATOM 1304 C CA . PHE A 1 169 ? -5.263 9.912 10.070 1.00 83.56 169 PHE A CA 1
ATOM 1305 C C . PHE A 1 169 ? -4.989 10.211 8.595 1.00 83.56 169 PHE A C 1
ATOM 1307 O O . PHE A 1 169 ? -3.927 9.857 8.080 1.00 83.56 169 PHE A O 1
ATOM 1314 N N . ALA A 1 170 ? -5.923 10.879 7.914 1.00 88.25 170 ALA A N 1
ATOM 1315 C CA . ALA A 1 170 ? -5.715 11.304 6.535 1.00 88.25 170 ALA A CA 1
ATOM 1316 C C . ALA A 1 170 ? -4.586 12.339 6.422 1.00 88.25 170 ALA A C 1
ATOM 1318 O O . ALA A 1 170 ? -3.716 12.196 5.562 1.00 88.25 170 ALA A O 1
ATOM 1319 N N . ALA A 1 171 ? -4.564 13.332 7.315 1.00 89.62 171 ALA A N 1
ATOM 1320 C CA . ALA A 1 171 ? -3.521 14.353 7.350 1.00 89.62 171 ALA A CA 1
ATOM 1321 C C . ALA A 1 171 ? -2.133 13.756 7.637 1.00 89.62 171 ALA A C 1
ATOM 1323 O O . ALA A 1 171 ? -1.184 14.058 6.918 1.00 89.62 171 ALA A O 1
ATOM 1324 N N . GLU A 1 172 ? -2.027 12.863 8.623 1.00 88.56 172 GLU A N 1
ATOM 1325 C CA . GLU A 1 172 ? -0.764 12.214 8.996 1.00 88.56 172 GLU A CA 1
ATOM 1326 C C . GLU A 1 172 ? -0.241 11.289 7.892 1.00 88.56 172 GLU A C 1
ATOM 1328 O O . GLU A 1 172 ? 0.940 11.321 7.549 1.00 88.56 172 GLU A O 1
ATOM 1333 N N . SER A 1 173 ? -1.126 10.510 7.261 1.00 89.69 173 SER A N 1
ATOM 1334 C CA . SER A 1 173 ? -0.753 9.658 6.122 1.00 89.69 173 SER A CA 1
ATOM 1335 C C . SER A 1 173 ? -0.261 10.487 4.928 1.00 89.69 173 SER A C 1
ATOM 1337 O O . SER A 1 173 ? 0.689 10.112 4.241 1.00 89.69 173 SER A O 1
ATOM 1339 N N . GLU A 1 174 ? -0.885 11.639 4.674 1.00 90.44 174 GLU A N 1
ATOM 1340 C CA . GLU A 1 174 ? -0.481 12.544 3.596 1.00 90.44 174 GLU A CA 1
ATOM 1341 C C . GLU A 1 174 ? 0.837 13.272 3.906 1.00 90.44 174 GLU A C 1
ATOM 1343 O O . GLU A 1 174 ? 1.675 13.427 3.014 1.00 90.44 174 GLU A O 1
ATOM 1348 N N . ALA A 1 175 ? 1.057 13.678 5.159 1.00 90.31 175 ALA A N 1
ATOM 1349 C CA . ALA A 1 175 ? 2.323 14.251 5.606 1.00 90.31 175 ALA A CA 1
ATOM 1350 C C . ALA A 1 175 ? 3.468 13.240 5.445 1.00 90.31 175 ALA A C 1
ATOM 1352 O O . ALA A 1 175 ? 4.484 13.546 4.814 1.00 90.31 175 ALA A O 1
ATOM 1353 N N . TYR A 1 176 ? 3.254 12.005 5.909 1.00 89.75 176 TYR A N 1
ATOM 1354 C CA . TYR A 1 176 ? 4.206 10.909 5.750 1.00 89.75 176 TYR A CA 1
ATOM 1355 C C . TYR A 1 176 ? 4.503 10.615 4.275 1.00 89.75 176 TYR A C 1
ATOM 1357 O O . TYR A 1 176 ? 5.662 10.454 3.885 1.00 89.75 176 TYR A O 1
ATOM 1365 N N . ARG A 1 177 ? 3.471 10.612 3.419 1.00 91.75 177 ARG A N 1
ATOM 1366 C CA . ARG A 1 177 ? 3.638 10.439 1.972 1.00 91.75 177 ARG A CA 1
ATOM 1367 C C . ARG A 1 177 ? 4.591 11.476 1.399 1.00 91.75 177 ARG A C 1
ATOM 1369 O O . ARG A 1 177 ? 5.540 11.084 0.728 1.00 91.75 177 ARG A O 1
ATOM 1376 N N . LYS A 1 178 ? 4.342 12.765 1.658 1.00 91.31 178 LYS A N 1
ATOM 1377 C CA . LYS A 1 178 ? 5.163 13.875 1.147 1.00 91.31 178 LYS A CA 1
ATOM 1378 C C . LYS A 1 178 ? 6.610 13.763 1.609 1.00 91.31 178 LYS A C 1
ATOM 1380 O O . LYS A 1 178 ? 7.519 13.899 0.799 1.00 91.31 178 LYS A O 1
ATOM 1385 N N . GLN A 1 179 ? 6.819 13.424 2.876 1.00 90.12 179 GLN A N 1
ATOM 1386 C CA . GLN A 1 179 ? 8.154 13.227 3.432 1.00 90.12 179 GLN A CA 1
ATOM 1387 C C . GLN A 1 179 ? 8.913 12.060 2.779 1.00 90.12 179 GLN A C 1
ATOM 1389 O O . GLN A 1 179 ? 10.127 12.130 2.612 1.00 90.12 179 GLN A O 1
ATOM 1394 N N . CYS A 1 180 ? 8.219 10.992 2.378 1.00 90.38 180 CYS A N 1
ATOM 1395 C CA . CYS A 1 180 ? 8.845 9.851 1.710 1.00 90.38 180 CYS A CA 1
ATOM 1396 C C . CYS A 1 180 ? 9.199 10.112 0.236 1.00 90.38 180 CYS A C 1
ATOM 1398 O O . CYS A 1 180 ? 9.936 9.313 -0.345 1.00 90.38 180 CYS A O 1
ATOM 1400 N N . ILE A 1 181 ? 8.675 11.175 -0.391 1.00 92.88 181 ILE A N 1
ATOM 1401 C CA . ILE A 1 181 ? 8.847 11.424 -1.832 1.00 92.88 181 ILE A CA 1
ATOM 1402 C C . ILE A 1 181 ? 10.326 11.466 -2.246 1.00 92.88 181 ILE A C 1
ATOM 1404 O O . ILE A 1 181 ? 10.661 10.729 -3.176 1.00 92.88 181 ILE A O 1
ATOM 1408 N N . PRO A 1 182 ? 11.223 12.220 -1.579 1.00 93.75 182 PRO A N 1
ATOM 1409 C CA . PRO A 1 182 ? 12.625 12.303 -1.990 1.00 93.75 182 PRO A CA 1
ATOM 1410 C C . PRO A 1 182 ? 13.320 10.935 -1.962 1.00 93.75 182 PRO A C 1
ATOM 1412 O O . PRO A 1 182 ? 13.871 10.493 -2.968 1.00 93.75 182 PRO A O 1
ATOM 1415 N N . ALA A 1 183 ? 13.185 10.199 -0.855 1.00 93.62 183 ALA A N 1
ATOM 1416 C CA . ALA A 1 183 ? 13.788 8.874 -0.700 1.00 93.62 183 ALA A CA 1
ATOM 1417 C C . ALA A 1 183 ? 13.223 7.845 -1.701 1.00 93.62 183 ALA A C 1
ATOM 1419 O O . ALA A 1 183 ? 13.940 6.981 -2.213 1.00 93.62 183 ALA A O 1
ATOM 1420 N N . ILE A 1 184 ? 11.923 7.917 -2.010 1.00 93.44 184 ILE A N 1
ATOM 1421 C CA . ILE A 1 184 ? 11.307 7.061 -3.032 1.00 93.44 184 ILE A CA 1
ATOM 1422 C C . ILE A 1 184 ? 11.797 7.449 -4.429 1.00 93.44 184 ILE A C 1
ATOM 1424 O O . ILE A 1 184 ? 12.005 6.554 -5.254 1.00 93.44 184 ILE A O 1
ATOM 1428 N N . ALA A 1 185 ? 11.989 8.739 -4.705 1.00 95.12 185 ALA A N 1
ATOM 1429 C CA . ALA A 1 185 ? 12.489 9.220 -5.985 1.00 95.12 185 ALA A CA 1
ATOM 1430 C C . ALA A 1 185 ? 13.923 8.739 -6.238 1.00 95.12 185 ALA A C 1
ATOM 1432 O O . ALA A 1 185 ? 14.183 8.150 -7.289 1.00 95.12 185 ALA A O 1
ATOM 1433 N N . GLU A 1 186 ? 14.810 8.862 -5.249 1.00 94.88 186 GLU A N 1
ATOM 1434 C CA . GLU A 1 186 ? 16.182 8.342 -5.301 1.00 94.88 186 GLU A CA 1
ATOM 1435 C C . GLU A 1 186 ? 16.197 6.838 -5.577 1.00 94.88 186 GLU A C 1
ATOM 1437 O O . GLU A 1 186 ? 16.763 6.382 -6.571 1.00 94.88 186 GLU A O 1
ATOM 1442 N N . LYS A 1 187 ? 15.458 6.060 -4.780 1.00 95.12 187 LYS A N 1
ATOM 1443 C CA . LYS A 1 187 ? 15.361 4.605 -4.952 1.00 95.12 187 LYS A CA 1
ATOM 1444 C C . LYS A 1 187 ? 14.753 4.203 -6.297 1.00 95.12 187 LYS A C 1
ATOM 1446 O O . LYS A 1 187 ? 15.049 3.136 -6.841 1.00 95.12 187 LYS A O 1
ATOM 1451 N N . THR A 1 188 ? 13.856 5.022 -6.840 1.00 94.56 188 THR A N 1
ATOM 1452 C CA . THR A 1 188 ? 13.280 4.807 -8.173 1.00 94.56 188 THR A CA 1
ATOM 1453 C C . THR A 1 188 ? 14.327 5.056 -9.252 1.00 94.56 188 THR A C 1
ATOM 1455 O O . THR A 1 188 ? 14.471 4.224 -10.149 1.00 94.56 188 THR A O 1
ATOM 1458 N N . ARG A 1 189 ? 15.112 6.128 -9.126 1.00 93.25 189 ARG A N 1
ATOM 1459 C CA . ARG A 1 189 ? 16.214 6.452 -10.034 1.00 93.25 189 ARG A CA 1
ATOM 1460 C C . ARG A 1 189 ? 17.307 5.386 -10.010 1.00 93.25 189 ARG A C 1
ATOM 1462 O O . ARG A 1 189 ? 17.735 4.935 -11.067 1.00 93.25 189 ARG A O 1
ATOM 1469 N N . GLU A 1 190 ? 17.690 4.896 -8.833 1.00 95.44 190 GLU A N 1
ATOM 1470 C CA . GLU A 1 190 ? 18.629 3.774 -8.686 1.00 95.44 190 GLU A CA 1
ATOM 1471 C C . GLU A 1 190 ? 18.154 2.528 -9.443 1.00 95.44 190 GLU A C 1
ATOM 1473 O O . GLU A 1 190 ? 18.921 1.888 -10.163 1.00 95.44 190 GLU A O 1
ATOM 1478 N N . ARG A 1 191 ? 16.861 2.192 -9.335 1.00 94.62 191 ARG A N 1
ATOM 1479 C CA . ARG A 1 191 ? 16.272 1.068 -10.078 1.00 94.62 191 ARG A CA 1
ATOM 1480 C C . ARG A 1 191 ? 16.292 1.301 -11.586 1.00 94.62 191 ARG A C 1
ATOM 1482 O O . ARG A 1 191 ? 16.509 0.343 -12.326 1.00 94.62 191 ARG A O 1
ATOM 1489 N N . GLN A 1 192 ? 16.061 2.532 -12.041 1.00 93.88 192 GLN A N 1
ATOM 1490 C CA . GLN A 1 192 ? 16.148 2.886 -13.458 1.00 93.88 192 GLN A CA 1
ATOM 1491 C C . GLN A 1 192 ? 17.590 2.773 -13.972 1.00 93.88 192 GLN A C 1
ATOM 1493 O O . GLN A 1 192 ? 17.806 2.145 -15.005 1.00 93.88 192 GLN A O 1
ATOM 1498 N N . LEU A 1 193 ? 18.581 3.259 -13.219 1.00 92.69 193 LEU A N 1
ATOM 1499 C CA . LEU A 1 193 ? 20.006 3.113 -13.545 1.00 92.69 193 LEU A CA 1
ATOM 1500 C C . LEU A 1 193 ? 20.432 1.640 -13.596 1.00 92.69 193 LEU A C 1
ATOM 1502 O O . LEU A 1 193 ? 21.069 1.207 -14.554 1.00 92.69 193 LEU A O 1
ATOM 1506 N N . ALA A 1 194 ? 20.013 0.835 -12.617 1.00 93.31 194 ALA A N 1
ATOM 1507 C CA . ALA A 1 194 ? 20.264 -0.604 -12.620 1.00 93.31 194 ALA A CA 1
ATOM 1508 C C . ALA A 1 194 ? 19.584 -1.314 -13.805 1.00 93.31 194 ALA A C 1
ATOM 1510 O O . ALA A 1 194 ? 20.092 -2.315 -14.315 1.00 93.31 194 ALA A O 1
ATOM 1511 N N . ALA A 1 195 ? 18.430 -0.816 -14.258 1.00 92.75 195 ALA A N 1
ATOM 1512 C CA . ALA A 1 195 ? 17.751 -1.335 -15.436 1.00 92.75 195 ALA A CA 1
ATOM 1513 C C . ALA A 1 195 ? 18.457 -0.929 -16.740 1.00 92.75 195 ALA A C 1
ATOM 1515 O O . ALA A 1 195 ? 18.545 -1.773 -17.629 1.00 92.75 195 ALA A O 1
ATOM 1516 N N . LEU A 1 196 ? 18.986 0.296 -16.828 1.00 92.50 196 LEU A N 1
ATOM 1517 C CA . LEU A 1 196 ? 19.799 0.781 -17.949 1.00 92.50 196 LEU A CA 1
ATOM 1518 C C . LEU A 1 196 ? 21.113 -0.002 -18.066 1.00 92.50 196 LEU A C 1
ATOM 1520 O O . LEU A 1 196 ? 21.480 -0.430 -19.154 1.00 92.50 196 LEU A O 1
ATOM 1524 N N . ALA A 1 197 ? 21.781 -0.276 -16.941 1.00 91.94 197 ALA A N 1
ATOM 1525 C CA . ALA A 1 197 ? 22.994 -1.096 -16.921 1.00 91.94 197 ALA A CA 1
ATOM 1526 C C . ALA A 1 197 ? 22.755 -2.522 -17.456 1.00 91.94 197 ALA A C 1
ATOM 1528 O O . ALA A 1 197 ? 23.662 -3.147 -17.999 1.00 91.94 197 ALA A O 1
ATOM 1529 N N . ARG A 1 198 ? 21.529 -3.047 -17.310 1.00 93.12 198 ARG A N 1
ATOM 1530 C CA . ARG A 1 198 ? 21.123 -4.351 -17.861 1.00 93.12 198 ARG A CA 1
ATOM 1531 C C . ARG A 1 198 ? 20.681 -4.278 -19.321 1.00 93.12 198 ARG A C 1
ATOM 1533 O O . ARG A 1 198 ? 20.842 -5.257 -20.041 1.00 93.12 198 ARG A O 1
ATOM 1540 N N . ASP A 1 199 ? 20.063 -3.175 -19.725 1.00 92.56 199 ASP A N 1
ATOM 1541 C CA . ASP A 1 199 ? 19.523 -2.969 -21.066 1.00 92.56 199 ASP A CA 1
ATOM 1542 C C . ASP A 1 199 ? 19.714 -1.500 -21.485 1.00 92.56 199 ASP A C 1
ATOM 1544 O O . ASP A 1 199 ? 18.952 -0.637 -21.032 1.00 92.56 199 ASP A O 1
ATOM 1548 N N . PRO A 1 200 ? 20.685 -1.213 -22.376 1.00 91.56 200 PRO A N 1
ATOM 1549 C CA . PRO A 1 200 ? 21.001 0.146 -22.817 1.00 91.56 200 PRO A CA 1
ATOM 1550 C C . PRO A 1 200 ? 19.845 0.892 -23.497 1.00 91.56 200 PRO A C 1
ATOM 1552 O O . PRO A 1 200 ? 19.939 2.096 -23.706 1.00 91.56 200 PRO A O 1
ATOM 1555 N N . LYS A 1 201 ? 18.756 0.207 -23.873 1.00 92.94 201 LYS A N 1
ATOM 1556 C CA . LYS A 1 201 ? 17.583 0.834 -24.506 1.00 92.94 201 LYS A CA 1
ATOM 1557 C C . LYS A 1 201 ? 16.640 1.516 -23.515 1.00 92.94 201 LYS A C 1
ATOM 1559 O O . LYS A 1 201 ? 15.695 2.177 -23.940 1.00 92.94 201 LYS A O 1
ATOM 1564 N N . LYS A 1 202 ? 16.826 1.310 -22.211 1.00 90.69 202 LYS A N 1
ATOM 1565 C CA . LYS A 1 202 ? 15.934 1.861 -21.185 1.00 90.69 202 LYS A CA 1
ATOM 1566 C C . LYS A 1 202 ? 16.318 3.290 -20.838 1.00 90.69 202 LYS A C 1
ATOM 1568 O O . LYS A 1 202 ? 17.486 3.589 -20.651 1.00 90.69 202 LYS A O 1
ATOM 1573 N N . THR A 1 203 ? 15.329 4.159 -20.702 1.00 90.12 203 THR A N 1
ATOM 1574 C CA . THR A 1 203 ? 15.537 5.552 -20.302 1.00 90.12 203 THR A CA 1
ATOM 1575 C C . THR A 1 203 ? 15.559 5.689 -18.782 1.00 90.12 203 THR A C 1
ATOM 1577 O O . THR A 1 203 ? 14.905 4.926 -18.064 1.00 90.12 203 THR A O 1
ATOM 1580 N N . VAL A 1 204 ? 16.320 6.668 -18.299 1.00 91.75 204 VAL A N 1
ATOM 1581 C CA . VAL A 1 204 ? 16.370 7.067 -16.890 1.00 91.75 204 VAL A CA 1
ATOM 1582 C C . VAL A 1 204 ? 15.798 8.471 -16.811 1.00 91.75 204 VAL A C 1
ATOM 1584 O O . VAL A 1 204 ? 16.242 9.354 -17.543 1.00 91.75 204 VAL A O 1
ATOM 1587 N N . ASP A 1 205 ? 14.800 8.651 -15.958 1.00 91.12 205 ASP A N 1
ATOM 1588 C CA . ASP A 1 205 ? 14.174 9.948 -15.747 1.00 91.12 205 ASP A CA 1
ATOM 1589 C C . ASP A 1 205 ? 15.065 10.809 -14.836 1.00 91.12 205 ASP A C 1
ATOM 1591 O O . ASP A 1 205 ? 15.819 10.296 -13.998 1.00 91.12 205 ASP A O 1
ATOM 1595 N N . ASP A 1 206 ? 14.971 12.131 -14.985 1.00 94.00 206 ASP A N 1
ATOM 1596 C CA . ASP A 1 206 ? 15.600 13.051 -14.039 1.00 94.00 206 ASP A CA 1
ATOM 1597 C C . ASP A 1 206 ? 14.954 12.934 -12.649 1.00 94.00 206 ASP A C 1
ATOM 1599 O O . ASP A 1 206 ? 13.765 12.628 -12.521 1.00 94.00 206 ASP A O 1
ATOM 1603 N N . LEU A 1 207 ? 15.728 13.201 -11.594 1.00 92.38 207 LEU A N 1
ATOM 1604 C CA . LEU A 1 207 ? 15.243 13.090 -10.221 1.00 92.38 207 LEU A CA 1
ATOM 1605 C C . LEU A 1 207 ? 14.036 14.008 -9.977 1.00 92.38 207 LEU A C 1
ATOM 1607 O O . LEU A 1 207 ? 13.054 13.558 -9.387 1.00 92.38 207 LEU A O 1
ATOM 1611 N N . ASN A 1 208 ? 14.065 15.240 -10.497 1.00 92.94 208 ASN A N 1
ATOM 1612 C CA . ASN A 1 208 ? 12.949 16.177 -10.354 1.00 92.94 208 ASN A CA 1
ATOM 1613 C C . ASN A 1 208 ? 11.708 15.690 -11.108 1.00 92.94 208 ASN A C 1
ATOM 1615 O O . ASN A 1 208 ? 10.607 15.734 -10.57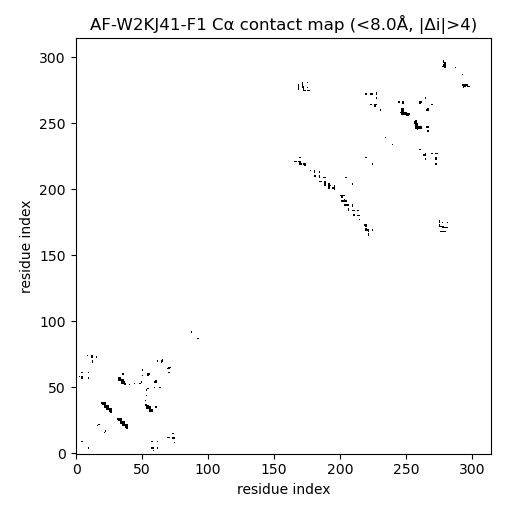4 1.00 92.94 208 ASN A O 1
ATOM 1619 N N . ALA A 1 209 ? 11.879 15.110 -12.300 1.00 93.56 209 ALA A N 1
ATOM 1620 C CA . ALA A 1 209 ? 10.767 14.530 -13.055 1.00 93.56 209 ALA A CA 1
ATOM 1621 C C . ALA A 1 209 ? 10.102 13.353 -12.310 1.00 93.56 209 ALA A C 1
ATOM 1623 O O . ALA A 1 209 ? 8.882 13.169 -12.382 1.00 93.56 209 ALA A O 1
ATOM 1624 N N . ILE A 1 210 ? 10.886 12.558 -11.571 1.00 92.62 210 ILE A N 1
ATOM 1625 C CA . ILE A 1 210 ? 10.360 11.486 -10.716 1.00 92.62 210 ILE A CA 1
ATOM 1626 C C . ILE A 1 210 ? 9.602 12.074 -9.519 1.00 92.62 210 ILE A C 1
ATOM 1628 O O . ILE A 1 210 ? 8.501 11.606 -9.223 1.00 92.62 210 ILE A O 1
ATOM 1632 N N . VAL A 1 211 ? 10.155 13.094 -8.854 1.00 93.44 211 VAL A N 1
ATOM 1633 C CA . VAL A 1 211 ? 9.496 13.801 -7.740 1.00 93.44 211 VAL A CA 1
ATOM 1634 C C . VAL A 1 211 ? 8.169 14.406 -8.195 1.00 93.44 211 VAL A C 1
ATOM 1636 O O . VAL A 1 211 ? 7.132 14.066 -7.626 1.00 93.44 211 VAL A O 1
ATOM 1639 N N . ASP A 1 212 ? 8.158 15.167 -9.291 1.00 93.75 212 ASP A N 1
ATOM 1640 C CA . ASP A 1 212 ? 6.951 15.766 -9.869 1.00 93.75 212 ASP A CA 1
ATOM 1641 C C . ASP A 1 212 ? 5.873 14.713 -10.140 1.00 93.75 212 ASP A C 1
ATOM 1643 O O . ASP A 1 212 ? 4.679 14.911 -9.897 1.00 93.75 212 ASP A O 1
ATOM 1647 N N . LYS A 1 213 ? 6.277 13.546 -10.653 1.00 91.88 213 LYS A N 1
ATOM 1648 C CA . LYS A 1 213 ? 5.356 12.438 -10.916 1.00 91.88 213 LYS A CA 1
ATOM 1649 C C . LYS A 1 213 ? 4.760 11.869 -9.628 1.00 91.88 213 LYS A C 1
ATOM 1651 O O . LYS A 1 213 ? 3.576 11.528 -9.618 1.00 91.88 213 LYS A O 1
ATOM 1656 N N . LEU A 1 214 ? 5.549 11.768 -8.559 1.00 90.38 214 LEU A N 1
ATOM 1657 C CA . LEU A 1 214 ? 5.095 11.314 -7.241 1.00 90.38 214 LEU A CA 1
ATOM 1658 C C . LEU A 1 214 ? 4.185 12.349 -6.556 1.00 90.38 214 LEU A C 1
ATOM 1660 O O . LEU A 1 214 ? 3.238 11.975 -5.857 1.00 90.38 214 LEU A O 1
ATOM 1664 N N . GLU A 1 215 ? 4.410 13.640 -6.789 1.00 90.69 215 GLU A N 1
ATOM 1665 C CA . GLU A 1 215 ? 3.585 14.728 -6.256 1.00 90.69 215 GLU A CA 1
ATOM 1666 C C . GLU A 1 215 ? 2.217 14.837 -6.931 1.00 90.69 215 GLU A C 1
ATOM 1668 O O . GLU A 1 215 ? 1.228 15.125 -6.258 1.00 90.69 215 GLU A O 1
ATOM 1673 N N . ARG A 1 216 ? 2.117 14.502 -8.226 1.00 90.12 216 ARG A N 1
ATOM 1674 C CA . ARG A 1 216 ? 0.848 14.492 -8.987 1.00 90.12 216 ARG A CA 1
ATOM 1675 C C . ARG A 1 216 ? -0.208 13.518 -8.451 1.00 90.12 216 ARG A C 1
ATOM 1677 O O . ARG A 1 216 ? -1.355 13.540 -8.906 1.00 90.12 216 ARG A O 1
ATOM 1684 N N . HIS A 1 217 ? 0.142 12.633 -7.520 1.00 86.25 217 HIS A N 1
ATOM 1685 C CA . HIS A 1 217 ? -0.831 11.745 -6.895 1.00 86.25 217 HIS A CA 1
ATOM 1686 C C . HIS A 1 217 ? -1.834 12.530 -6.041 1.00 86.25 217 HIS A C 1
ATOM 1688 O O . HIS A 1 217 ? -1.468 13.372 -5.228 1.00 86.25 217 HIS A O 1
ATOM 1694 N N . LYS A 1 218 ? -3.124 12.200 -6.193 1.00 90.56 218 LYS A N 1
ATOM 1695 C CA . LYS A 1 218 ? -4.204 12.812 -5.405 1.00 90.56 218 LYS A CA 1
ATOM 1696 C C . LYS A 1 218 ? -3.955 12.618 -3.901 1.00 90.56 218 LYS A C 1
ATOM 1698 O O . LYS A 1 218 ? -3.598 11.494 -3.519 1.00 90.56 218 LYS A O 1
ATOM 1703 N N . PRO A 1 219 ? -4.222 13.633 -3.059 1.00 91.38 219 PRO A N 1
ATOM 1704 C CA . PRO A 1 219 ? -4.068 13.508 -1.613 1.00 91.38 219 PRO A CA 1
ATOM 1705 C C . PRO A 1 219 ? -4.956 12.386 -1.070 1.00 91.38 219 PRO A C 1
ATOM 1707 O O . PRO A 1 219 ? -6.002 12.080 -1.655 1.00 91.38 219 PRO A O 1
ATOM 1710 N N . ILE A 1 220 ? -4.527 11.732 0.007 1.00 91.12 220 ILE A N 1
ATOM 1711 C CA . ILE A 1 220 ? -5.299 10.660 0.650 1.00 91.12 220 ILE A CA 1
ATOM 1712 C C . ILE A 1 220 ? -6.489 11.274 1.396 1.00 91.12 220 ILE A C 1
ATOM 1714 O O . ILE A 1 220 ? -6.310 12.109 2.277 1.00 91.12 220 ILE A O 1
ATOM 1718 N N . ARG A 1 221 ? -7.718 10.867 1.048 1.00 89.88 221 ARG A N 1
ATOM 1719 C CA . ARG A 1 221 ? -8.940 11.342 1.717 1.00 89.88 221 ARG A CA 1
ATOM 1720 C C . ARG A 1 221 ? -9.415 10.368 2.791 1.00 89.88 221 ARG A C 1
ATOM 1722 O O . ARG A 1 221 ? -9.260 9.155 2.675 1.00 89.88 221 ARG A O 1
ATOM 1729 N N . GLU A 1 222 ? -10.110 10.899 3.791 1.00 90.31 222 GLU A N 1
ATOM 1730 C CA . GLU A 1 222 ? -10.615 10.154 4.954 1.00 90.31 222 GLU A CA 1
ATOM 1731 C C . GLU A 1 222 ? -11.487 8.943 4.594 1.00 90.31 222 GLU A C 1
ATOM 1733 O O . GLU A 1 222 ? -11.365 7.870 5.182 1.00 90.31 222 GLU A O 1
ATOM 1738 N N . HIS A 1 223 ? -12.393 9.091 3.622 1.00 90.12 223 HIS A N 1
ATOM 1739 C CA . HIS A 1 223 ? -13.263 7.989 3.197 1.00 90.12 223 HIS A CA 1
ATOM 1740 C C . HIS A 1 223 ? -12.502 6.907 2.429 1.00 90.12 223 HIS A C 1
ATOM 1742 O O . HIS A 1 223 ? -12.928 5.759 2.427 1.00 90.12 223 HIS A O 1
ATOM 1748 N N . GLU A 1 224 ? -11.375 7.233 1.791 1.00 92.62 224 GLU A N 1
ATOM 1749 C CA . GLU A 1 224 ? -10.569 6.229 1.097 1.00 92.62 224 GLU A CA 1
ATOM 1750 C C . GLU A 1 224 ? -9.882 5.292 2.093 1.00 92.62 224 GLU A C 1
ATOM 1752 O O . GLU A 1 224 ? -9.801 4.092 1.840 1.00 92.62 224 GLU A O 1
ATOM 1757 N N . ILE A 1 225 ? -9.467 5.816 3.250 1.00 90.88 225 ILE A N 1
ATOM 1758 C CA . ILE A 1 225 ? -8.952 5.004 4.360 1.00 90.88 225 ILE A CA 1
ATOM 1759 C C . ILE A 1 225 ? -10.048 4.058 4.863 1.00 90.88 225 ILE A C 1
ATOM 1761 O O . ILE A 1 225 ? -9.802 2.862 5.009 1.00 90.88 225 ILE A O 1
ATOM 1765 N N . LEU A 1 226 ? -11.279 4.552 5.042 1.00 90.44 226 LEU A N 1
ATOM 1766 C CA . LEU A 1 226 ? -12.402 3.689 5.420 1.00 90.44 226 LEU A CA 1
ATOM 1767 C C . LEU A 1 226 ? -12.718 2.625 4.366 1.00 90.44 226 LEU A C 1
ATOM 1769 O O . LEU A 1 226 ? -12.992 1.488 4.735 1.00 90.44 226 LEU A O 1
ATOM 1773 N N . HIS A 1 227 ? -12.658 2.952 3.072 1.00 92.75 227 HIS A N 1
ATOM 1774 C CA . HIS A 1 227 ? -12.833 1.950 2.020 1.00 92.75 227 HIS A CA 1
ATOM 1775 C C . HIS A 1 227 ? -11.763 0.862 2.108 1.00 92.75 227 HIS A C 1
ATOM 1777 O O . HIS A 1 227 ? -12.091 -0.314 2.014 1.00 92.75 227 HIS A O 1
ATOM 1783 N N . VAL A 1 228 ? -10.495 1.226 2.316 1.00 93.56 228 VAL A N 1
ATOM 1784 C CA . VAL A 1 228 ? -9.407 0.251 2.485 1.00 93.56 228 VAL A CA 1
ATOM 1785 C C . VAL A 1 228 ? -9.667 -0.651 3.691 1.00 93.56 228 VAL A C 1
ATOM 1787 O O . VAL A 1 228 ? -9.600 -1.870 3.551 1.00 93.56 228 VAL A O 1
ATOM 1790 N N . LEU A 1 229 ? -10.025 -0.077 4.842 1.00 91.44 229 LEU A N 1
ATOM 1791 C CA . LEU A 1 229 ? -10.361 -0.842 6.046 1.00 91.44 229 LEU A CA 1
ATOM 1792 C C . LEU A 1 229 ? -11.566 -1.762 5.816 1.00 91.44 229 LEU A C 1
ATOM 1794 O O . LEU A 1 229 ? -11.499 -2.946 6.131 1.00 91.44 229 LEU A O 1
ATOM 1798 N N . GLY A 1 230 ? -12.634 -1.257 5.198 1.00 92.88 230 GLY A N 1
ATOM 1799 C CA . GLY A 1 230 ? -13.820 -2.043 4.862 1.00 92.88 230 GLY A CA 1
ATOM 1800 C C . GLY A 1 230 ? -13.513 -3.198 3.906 1.00 92.88 230 GLY A C 1
ATOM 1801 O O . GLY A 1 230 ? -14.002 -4.305 4.109 1.00 92.88 230 GLY A O 1
ATOM 1802 N N . LEU A 1 231 ? -12.647 -2.984 2.911 1.00 92.69 231 LEU A N 1
ATOM 1803 C CA . LEU A 1 231 ? -12.191 -4.039 2.001 1.00 92.69 231 LEU A CA 1
ATOM 1804 C C . LEU A 1 231 ? -11.337 -5.093 2.723 1.00 92.69 231 LEU A C 1
ATOM 1806 O O . LEU A 1 231 ? -11.459 -6.282 2.429 1.00 92.69 231 LEU A O 1
ATOM 1810 N N . LEU A 1 232 ? -10.505 -4.690 3.687 1.00 91.25 232 LEU A N 1
ATOM 1811 C CA . LEU A 1 232 ? -9.742 -5.625 4.518 1.00 91.25 232 LEU A CA 1
ATOM 1812 C C . LEU A 1 232 ? -10.664 -6.457 5.419 1.00 91.25 232 LEU A C 1
ATOM 1814 O O . LEU A 1 232 ? -10.505 -7.673 5.475 1.00 91.25 232 LEU A O 1
ATOM 1818 N N . VAL A 1 233 ? -11.674 -5.841 6.042 1.00 91.12 233 VAL A N 1
ATOM 1819 C CA . VAL A 1 233 ? -12.685 -6.558 6.839 1.00 91.12 233 VAL A CA 1
ATOM 1820 C C . VAL A 1 233 ? -13.493 -7.514 5.960 1.00 91.12 233 VAL A C 1
ATOM 1822 O O . VAL A 1 233 ? -13.626 -8.691 6.291 1.00 91.12 233 VAL A O 1
ATOM 1825 N N . ALA A 1 234 ? -13.958 -7.064 4.792 1.00 89.94 234 ALA A N 1
ATOM 1826 C CA . ALA A 1 234 ? -14.654 -7.920 3.833 1.00 89.94 234 ALA A CA 1
ATOM 1827 C C . ALA A 1 234 ? -13.797 -9.129 3.428 1.00 89.94 234 ALA A C 1
ATOM 1829 O O . ALA A 1 234 ? -14.304 -10.245 3.351 1.00 89.94 234 ALA A O 1
ATOM 1830 N N . ARG A 1 235 ? -12.483 -8.939 3.241 1.00 87.75 235 ARG A N 1
ATOM 1831 C CA . ARG A 1 235 ? -11.549 -10.046 2.999 1.00 87.75 235 ARG A CA 1
ATOM 1832 C C . ARG A 1 235 ? -11.416 -10.989 4.193 1.00 87.75 235 ARG A C 1
ATOM 1834 O O . ARG A 1 235 ? -11.226 -12.171 3.971 1.00 87.75 235 ARG A O 1
ATOM 1841 N N . THR A 1 236 ? -11.475 -10.508 5.433 1.00 87.12 236 THR A N 1
ATOM 1842 C CA . THR A 1 236 ? -11.421 -11.406 6.603 1.00 87.12 236 THR A CA 1
ATOM 1843 C C . THR A 1 236 ? -12.701 -12.216 6.795 1.00 87.12 236 THR A C 1
ATOM 1845 O O . THR A 1 236 ? -12.639 -13.330 7.302 1.00 87.12 236 THR A O 1
ATOM 1848 N N . LEU A 1 237 ? -13.850 -11.677 6.373 1.00 86.38 237 LEU A N 1
ATOM 1849 C CA . LEU A 1 237 ? -15.148 -12.351 6.459 1.00 86.38 237 LEU A CA 1
ATOM 1850 C C . LEU A 1 237 ? -15.352 -13.350 5.313 1.00 86.38 237 LEU A C 1
ATOM 1852 O O . LEU A 1 237 ? -15.922 -14.421 5.504 1.00 86.38 237 LEU A O 1
ATOM 1856 N N . CYS A 1 238 ? -14.866 -13.018 4.119 1.00 76.88 238 CYS A N 1
ATOM 1857 C CA . CYS A 1 238 ? -14.853 -13.929 2.987 1.00 76.88 238 CYS A CA 1
ATOM 1858 C C . CYS A 1 238 ? -13.619 -14.832 3.087 1.00 76.88 238 CYS A C 1
ATOM 1860 O O . CYS A 1 238 ? -12.510 -14.359 2.869 1.00 76.88 238 CYS A O 1
ATOM 1862 N N . GLY A 1 239 ? -13.794 -16.133 3.342 1.00 66.88 239 GLY A N 1
ATOM 1863 C CA . GLY A 1 239 ? -12.717 -17.140 3.406 1.00 66.88 239 GLY A CA 1
ATOM 1864 C C . GLY A 1 239 ? -12.016 -17.427 2.067 1.00 66.88 239 GLY A C 1
ATOM 1865 O O . GLY A 1 239 ? -11.794 -18.578 1.704 1.00 66.88 239 GLY A O 1
ATOM 1866 N N . HIS A 1 240 ? -11.706 -16.388 1.296 1.00 67.56 240 HIS A N 1
ATOM 1867 C CA . HIS A 1 240 ? -11.061 -16.472 0.001 1.00 67.56 240 HIS A CA 1
ATOM 1868 C C . HIS A 1 240 ? -9.562 -16.724 0.219 1.00 67.56 240 HIS A C 1
ATOM 1870 O O . HIS A 1 240 ? -8.824 -15.842 0.657 1.00 67.56 240 HIS A O 1
ATOM 1876 N N . THR A 1 241 ? -9.097 -17.934 -0.100 1.00 64.88 241 THR A N 1
ATOM 1877 C CA . THR A 1 241 ? -7.686 -18.366 0.029 1.00 64.88 241 THR A CA 1
ATOM 1878 C C . THR A 1 241 ? -6.753 -17.730 -1.004 1.00 64.88 241 THR A C 1
ATOM 1880 O O . THR A 1 241 ? -5.556 -17.999 -1.050 1.00 64.88 241 THR A O 1
ATOM 1883 N N . ASP A 1 242 ? -7.318 -16.907 -1.871 1.00 75.81 242 ASP A N 1
ATOM 1884 C CA . ASP A 1 242 ? -6.670 -16.313 -3.019 1.00 75.81 242 ASP A CA 1
ATOM 1885 C C . ASP A 1 242 ? -5.905 -15.040 -2.657 1.00 75.81 242 ASP A C 1
ATOM 1887 O O . ASP A 1 242 ? -6.254 -14.310 -1.724 1.00 75.81 242 ASP A O 1
ATOM 1891 N N . ASP A 1 243 ? -4.857 -14.755 -3.431 1.00 82.38 243 ASP A N 1
ATOM 1892 C CA . ASP A 1 243 ? -4.049 -13.548 -3.263 1.00 82.38 243 ASP A CA 1
ATOM 1893 C C . ASP A 1 243 ? -4.915 -12.277 -3.321 1.00 82.38 243 ASP A C 1
ATOM 1895 O O . ASP A 1 243 ? -5.878 -12.183 -4.084 1.00 82.38 243 ASP A O 1
ATOM 1899 N N . LEU A 1 244 ? -4.546 -11.269 -2.531 1.00 85.25 244 LEU A N 1
ATOM 1900 C CA . LEU A 1 244 ? -5.265 -10.004 -2.411 1.00 85.25 244 LEU A CA 1
ATOM 1901 C C . LEU A 1 244 ? -5.447 -9.332 -3.782 1.00 85.25 244 LEU A C 1
ATOM 1903 O O . LEU A 1 244 ? -6.508 -8.782 -4.071 1.00 85.25 244 LEU A O 1
ATOM 1907 N N . ALA A 1 245 ? -4.453 -9.443 -4.668 1.00 86.12 245 ALA A N 1
ATOM 1908 C CA . ALA A 1 245 ? -4.516 -8.900 -6.022 1.00 86.12 245 ALA A CA 1
ATOM 1909 C C . ALA A 1 245 ? -5.665 -9.473 -6.869 1.00 86.12 245 ALA A C 1
ATOM 1911 O O . ALA A 1 245 ? -6.167 -8.772 -7.753 1.00 86.12 245 ALA A O 1
ATOM 1912 N N . LYS A 1 246 ? -6.105 -10.710 -6.597 1.00 85.38 246 LYS A N 1
ATOM 1913 C CA . LYS A 1 246 ? -7.192 -11.356 -7.341 1.00 85.38 246 LYS A CA 1
ATOM 1914 C C . LYS A 1 246 ? -8.539 -10.671 -7.128 1.00 85.38 246 LYS A C 1
ATOM 1916 O O . LYS A 1 246 ? -9.380 -10.713 -8.009 1.00 85.38 246 LYS A O 1
ATOM 1921 N N . HIS A 1 247 ? -8.730 -9.913 -6.050 1.00 86.94 247 HIS A N 1
ATOM 1922 C CA . HIS A 1 247 ? -9.964 -9.140 -5.874 1.00 86.94 247 HIS A CA 1
ATOM 1923 C C . HIS A 1 247 ? -10.139 -7.983 -6.876 1.00 86.94 247 HIS A C 1
ATOM 1925 O O . HIS A 1 247 ? -11.208 -7.374 -6.926 1.00 86.94 247 HIS A O 1
ATOM 1931 N N . TRP A 1 248 ? -9.121 -7.687 -7.692 1.00 91.00 248 TRP A N 1
AT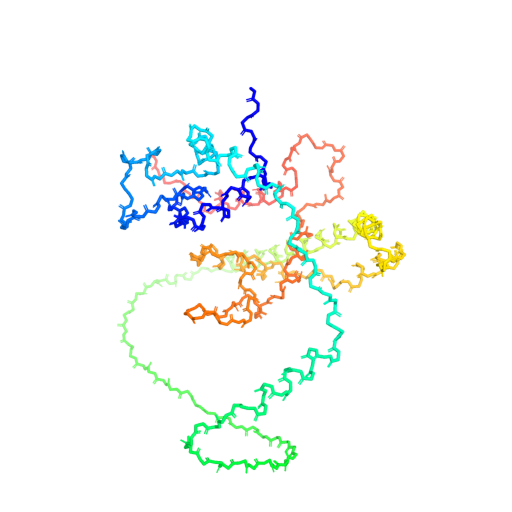OM 1932 C CA . TRP A 1 248 ? -9.188 -6.730 -8.800 1.00 91.00 248 TRP A CA 1
ATOM 1933 C C . TRP A 1 248 ? -9.140 -7.390 -10.180 1.00 91.00 248 TRP A C 1
ATOM 1935 O O . TRP A 1 248 ? -9.000 -6.677 -11.177 1.00 91.00 248 TRP A O 1
ATOM 1945 N N . THR A 1 249 ? -9.216 -8.723 -10.273 1.00 87.12 249 THR A N 1
ATOM 1946 C CA . THR A 1 249 ? -9.292 -9.375 -11.581 1.00 87.12 249 THR A CA 1
ATOM 1947 C C . THR A 1 249 ? -10.586 -8.976 -12.255 1.00 87.12 249 THR A C 1
ATOM 1949 O O . THR A 1 249 ? -11.677 -9.087 -11.699 1.00 87.12 249 THR A O 1
ATOM 1952 N N . VAL A 1 250 ? -10.448 -8.479 -13.479 1.00 83.19 250 VAL A N 1
ATOM 1953 C CA . VAL A 1 250 ? -11.613 -8.169 -14.294 1.00 83.19 250 VAL A CA 1
ATOM 1954 C C . VAL A 1 250 ? -12.124 -9.444 -14.936 1.00 83.19 250 VAL A C 1
ATOM 1956 O O . VAL A 1 250 ? -13.309 -9.508 -15.162 1.00 83.19 250 VAL A O 1
ATOM 1959 N N . SER A 1 251 ? -11.297 -10.452 -15.210 1.00 79.81 251 SER A N 1
ATOM 1960 C CA . SER A 1 251 ? -11.725 -11.682 -15.889 1.00 79.81 251 SER A CA 1
ATOM 1961 C C . SER A 1 251 ? -12.367 -12.697 -14.943 1.00 79.81 251 SER A C 1
ATOM 1963 O O . SER A 1 251 ? -11.932 -12.842 -13.801 1.00 79.81 251 SER A O 1
ATOM 1965 N N . GLU A 1 252 ? -13.368 -13.412 -15.457 1.00 79.50 252 GLU A N 1
ATOM 1966 C CA . GLU A 1 252 ? -13.882 -14.660 -14.874 1.00 79.50 252 GLU A CA 1
ATOM 1967 C C . GLU A 1 252 ? -12.968 -15.790 -15.339 1.00 79.50 252 GLU A C 1
ATOM 1969 O O . GLU A 1 252 ? -12.597 -15.830 -16.515 1.00 79.50 252 GLU A O 1
ATOM 1974 N N . ASP A 1 253 ? -12.573 -16.671 -14.424 1.00 75.31 253 ASP A N 1
ATOM 1975 C CA . ASP A 1 253 ? -11.751 -17.844 -14.730 1.00 75.31 253 ASP A CA 1
ATOM 1976 C C . ASP A 1 253 ? -12.541 -19.104 -14.361 1.00 75.31 253 ASP A C 1
ATOM 1978 O O . ASP A 1 253 ? -12.601 -19.521 -13.201 1.00 75.31 253 ASP A O 1
ATOM 1982 N N . GLY A 1 254 ? -13.246 -19.657 -15.351 1.00 79.00 254 GLY A N 1
ATOM 1983 C CA . GLY A 1 254 ? -14.158 -20.783 -15.162 1.00 79.00 254 GLY A CA 1
ATOM 1984 C C . GLY A 1 254 ? -15.274 -20.462 -14.164 1.00 79.00 254 GLY A C 1
ATOM 1985 O O . GLY A 1 254 ? -16.078 -19.563 -14.389 1.00 79.00 254 GLY A O 1
ATOM 1986 N N . ALA A 1 255 ? -15.323 -21.208 -13.059 1.00 76.81 255 ALA A N 1
ATOM 1987 C CA . ALA A 1 255 ? -16.306 -21.013 -11.991 1.00 76.81 255 ALA A CA 1
ATOM 1988 C C . ALA A 1 255 ? -15.943 -19.876 -11.011 1.00 76.81 255 ALA A C 1
ATOM 1990 O O . ALA A 1 255 ? -16.704 -19.609 -10.081 1.00 76.81 255 ALA A O 1
ATOM 1991 N N . VAL A 1 256 ? -14.785 -19.222 -11.177 1.00 70.19 256 VAL A N 1
ATOM 1992 C CA . VAL A 1 256 ? -14.340 -18.132 -10.300 1.00 70.19 256 VAL A CA 1
ATOM 1993 C C . VAL A 1 256 ? -14.894 -16.794 -10.810 1.00 70.19 256 VAL A C 1
ATOM 1995 O O . VAL A 1 256 ? -14.559 -16.384 -11.927 1.00 70.19 256 VAL A O 1
ATOM 1998 N N . PRO A 1 257 ? -15.714 -16.083 -10.012 1.00 72.44 257 PRO A N 1
ATOM 1999 C CA . PRO A 1 257 ? -16.287 -14.803 -10.415 1.00 72.44 257 PRO A CA 1
ATOM 2000 C C . PRO A 1 257 ? -15.232 -13.686 -10.468 1.00 72.44 257 PRO A C 1
ATOM 2002 O O . PRO A 1 257 ? -14.182 -13.760 -9.825 1.00 72.44 257 PRO A O 1
ATOM 2005 N N . ARG A 1 258 ? -15.540 -12.605 -11.201 1.00 79.06 258 ARG A N 1
ATOM 2006 C CA . ARG A 1 258 ? -14.705 -11.386 -11.249 1.00 79.06 258 ARG A CA 1
ATOM 2007 C C . ARG A 1 258 ? -14.491 -10.824 -9.848 1.00 79.06 258 ARG A C 1
ATOM 2009 O O . ARG A 1 258 ? -15.389 -10.846 -9.0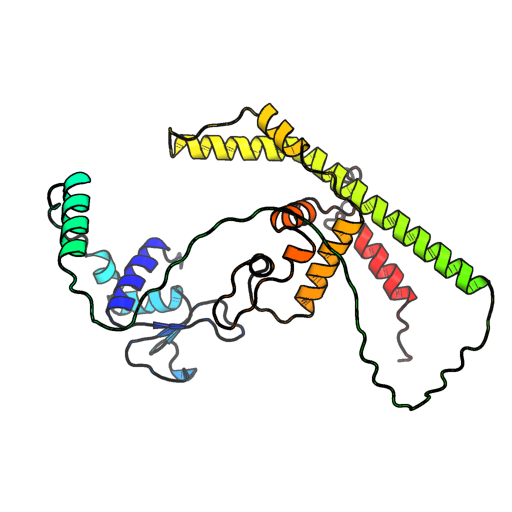04 1.00 79.06 258 ARG A O 1
ATOM 2016 N N . GLY A 1 259 ? -13.321 -10.234 -9.632 1.00 82.06 259 GLY A N 1
ATOM 2017 C CA . GLY A 1 259 ? -12.995 -9.549 -8.392 1.00 82.06 259 GLY A CA 1
ATOM 2018 C C . GLY A 1 259 ? -13.960 -8.396 -8.083 1.00 82.06 259 GLY A C 1
ATOM 2019 O O . GLY A 1 259 ? -14.372 -7.636 -8.961 1.00 82.06 259 GLY A O 1
ATOM 2020 N N . THR A 1 260 ? -14.315 -8.241 -6.808 1.00 85.38 260 THR A N 1
ATOM 2021 C CA . THR A 1 260 ? -15.309 -7.257 -6.346 1.00 85.38 260 THR A CA 1
ATOM 2022 C C . THR A 1 260 ? -14.700 -5.921 -5.913 1.00 85.38 260 THR A C 1
ATOM 2024 O O . THR A 1 260 ? -15.394 -4.903 -5.898 1.00 85.38 260 THR A O 1
ATOM 2027 N N . PHE A 1 261 ? -13.401 -5.874 -5.598 1.00 90.12 261 PHE A N 1
ATOM 2028 C CA . PHE A 1 261 ? -12.781 -4.704 -4.957 1.00 90.12 261 PHE A CA 1
ATOM 2029 C C . PHE A 1 261 ? -12.621 -3.528 -5.919 1.00 90.12 261 PHE A C 1
ATOM 2031 O O . PHE A 1 261 ? -12.660 -2.372 -5.494 1.00 90.12 261 PHE A O 1
ATOM 2038 N N . GLY A 1 262 ? -12.510 -3.809 -7.222 1.00 89.00 262 GLY A N 1
ATOM 2039 C CA . GLY A 1 262 ? -12.394 -2.787 -8.264 1.00 89.00 262 GLY A CA 1
ATOM 2040 C C . GLY A 1 262 ? -13.569 -1.807 -8.322 1.00 89.00 262 GLY A C 1
ATOM 2041 O O . GLY A 1 262 ? -13.383 -0.697 -8.814 1.00 89.00 262 GLY A O 1
ATOM 2042 N N . ARG A 1 263 ? -14.739 -2.178 -7.778 1.00 89.12 263 ARG A N 1
ATOM 2043 C CA . ARG A 1 263 ? -15.917 -1.299 -7.683 1.00 89.12 263 ARG A CA 1
ATOM 2044 C C . ARG A 1 263 ? -15.750 -0.180 -6.651 1.00 89.12 263 ARG A C 1
ATOM 2046 O O . ARG A 1 263 ? -16.319 0.888 -6.832 1.00 89.12 263 ARG A O 1
ATOM 2053 N N . TYR A 1 264 ? -14.971 -0.420 -5.596 1.00 90.38 264 TYR A N 1
ATOM 2054 C CA . TYR A 1 264 ? -14.798 0.520 -4.483 1.00 90.38 264 TYR A CA 1
ATOM 2055 C C . TYR A 1 264 ? -13.507 1.329 -4.612 1.00 90.38 264 TYR A C 1
ATOM 2057 O O . TYR A 1 264 ? -13.516 2.549 -4.474 1.00 90.38 264 TYR A O 1
ATOM 2065 N N . THR A 1 265 ? -12.391 0.658 -4.914 1.00 92.81 265 THR A N 1
ATOM 2066 C CA . THR A 1 265 ? -11.070 1.290 -5.015 1.00 92.81 265 THR A CA 1
ATOM 2067 C C . THR A 1 265 ? -10.248 0.594 -6.092 1.00 92.81 265 THR A C 1
ATOM 2069 O O . THR A 1 265 ? -10.222 -0.629 -6.162 1.00 92.81 265 THR A O 1
ATOM 2072 N N . LYS A 1 266 ? -9.515 1.343 -6.926 1.00 92.81 266 LYS A N 1
ATOM 2073 C CA . LYS A 1 266 ? -8.576 0.760 -7.906 1.00 92.81 266 LYS A CA 1
ATOM 2074 C C . LYS A 1 266 ? -7.369 0.134 -7.202 1.00 92.81 266 LYS A C 1
ATOM 2076 O O . LYS A 1 266 ? -6.855 0.721 -6.255 1.00 92.81 266 LYS A O 1
ATOM 2081 N N . ARG A 1 267 ? -6.840 -0.978 -7.729 1.00 92.81 267 ARG A N 1
ATOM 2082 C CA . ARG A 1 267 ? -5.696 -1.708 -7.141 1.00 92.81 267 ARG A CA 1
ATOM 2083 C C . ARG A 1 267 ? -4.513 -0.806 -6.794 1.00 92.81 267 ARG A C 1
ATOM 2085 O O . ARG A 1 267 ? -4.005 -0.867 -5.681 1.00 92.81 267 ARG A O 1
ATOM 2092 N N . GLU A 1 268 ? -4.088 0.042 -7.731 1.00 91.25 268 GLU A N 1
ATOM 2093 C CA . GLU A 1 268 ? -2.927 0.906 -7.493 1.00 91.25 268 GLU A CA 1
ATOM 2094 C C . GLU A 1 268 ? -3.215 1.959 -6.420 1.00 91.25 268 GLU A C 1
ATOM 2096 O O . GLU A 1 268 ? -2.373 2.197 -5.564 1.00 91.25 268 GLU A O 1
ATOM 2101 N N . ARG A 1 269 ? -4.435 2.515 -6.390 1.00 92.94 269 ARG A N 1
ATOM 2102 C CA . ARG A 1 269 ? -4.839 3.475 -5.355 1.00 92.94 269 ARG A CA 1
ATOM 2103 C C . ARG A 1 269 ? -4.904 2.823 -3.976 1.00 92.94 269 ARG A C 1
ATOM 2105 O O . ARG A 1 269 ? -4.397 3.411 -3.027 1.00 92.94 269 ARG A O 1
ATOM 2112 N N . PHE A 1 270 ? -5.456 1.611 -3.879 1.00 94.19 270 PHE A N 1
ATOM 2113 C CA . PHE A 1 270 ? -5.432 0.809 -2.652 1.00 94.19 270 PHE A CA 1
ATOM 2114 C C . PHE A 1 270 ? -3.994 0.640 -2.162 1.00 94.19 270 PHE A C 1
ATOM 2116 O O . PHE A 1 270 ? -3.696 0.974 -1.021 1.00 94.19 270 PHE A O 1
ATOM 2123 N N . ARG A 1 271 ? -3.092 0.214 -3.058 1.00 92.56 271 ARG A N 1
ATOM 2124 C CA . ARG A 1 271 ? -1.677 0.000 -2.744 1.00 92.56 271 ARG A CA 1
ATOM 2125 C C . ARG A 1 271 ? -1.003 1.279 -2.250 1.00 92.56 271 ARG A C 1
ATOM 2127 O O . ARG A 1 271 ? -0.295 1.228 -1.250 1.00 92.56 271 ARG A O 1
ATOM 2134 N N . THR A 1 272 ? -1.248 2.413 -2.911 1.00 91.75 272 THR A N 1
ATOM 2135 C CA . THR A 1 272 ? -0.761 3.729 -2.472 1.00 91.75 272 THR A CA 1
ATOM 2136 C C . THR A 1 272 ? -1.232 4.045 -1.055 1.00 91.75 272 THR A C 1
ATOM 2138 O O . THR A 1 272 ? -0.405 4.352 -0.206 1.00 91.75 272 THR A O 1
ATOM 2141 N N . ILE A 1 273 ? -2.535 3.931 -0.780 1.00 92.56 273 ILE A N 1
ATOM 2142 C CA . ILE A 1 273 ? -3.092 4.260 0.539 1.00 92.56 273 ILE A CA 1
ATOM 2143 C C . ILE A 1 273 ? -2.508 3.338 1.609 1.00 92.56 273 ILE A C 1
ATOM 2145 O O . ILE A 1 273 ? -2.028 3.828 2.620 1.00 92.56 273 ILE A O 1
ATOM 2149 N N . THR A 1 274 ? -2.480 2.021 1.379 1.00 92.38 274 THR A N 1
ATOM 2150 C CA . THR A 1 274 ? -1.924 1.065 2.351 1.00 92.38 274 THR A CA 1
ATOM 2151 C C . THR A 1 274 ? -0.431 1.255 2.597 1.00 92.38 274 THR A C 1
ATOM 2153 O O . THR A 1 274 ? 0.040 0.958 3.687 1.00 92.38 274 THR A O 1
ATOM 2156 N N . TRP A 1 275 ? 0.326 1.724 1.600 1.00 90.56 275 TRP A N 1
ATOM 2157 C CA . TRP A 1 275 ? 1.769 1.924 1.737 1.00 90.56 275 TRP A CA 1
ATOM 2158 C C . TRP A 1 275 ? 2.098 3.188 2.543 1.00 90.56 275 TRP A C 1
ATOM 2160 O O . TRP A 1 275 ? 3.041 3.182 3.326 1.00 90.56 275 TRP A O 1
ATOM 2170 N N . PHE A 1 276 ? 1.305 4.249 2.395 1.00 91.12 276 PHE A N 1
ATOM 2171 C CA . PHE A 1 276 ? 1.513 5.513 3.108 1.00 91.12 276 PHE A CA 1
ATOM 2172 C C . PHE A 1 276 ? 0.635 5.678 4.352 1.00 91.12 276 PHE A C 1
ATOM 2174 O O . PHE A 1 276 ? 0.580 6.766 4.917 1.00 91.12 276 PHE A O 1
ATOM 2181 N N . LEU A 1 277 ? -0.062 4.622 4.774 1.00 89.88 277 LEU A N 1
ATOM 2182 C CA . LEU A 1 277 ? -0.935 4.667 5.939 1.00 89.88 277 LEU A CA 1
ATOM 2183 C C . LEU A 1 277 ? -0.106 4.905 7.207 1.00 89.88 277 LEU A C 1
ATOM 2185 O O . LEU A 1 277 ? 0.729 4.075 7.568 1.00 89.88 277 LEU A O 1
ATOM 2189 N N . HIS A 1 278 ? -0.358 6.027 7.880 1.00 86.25 278 HIS A N 1
ATOM 2190 C CA . HIS A 1 278 ? 0.351 6.428 9.092 1.00 86.25 278 HIS A CA 1
ATOM 2191 C C . HIS A 1 278 ? -0.632 6.897 10.173 1.00 86.25 278 HIS A C 1
ATOM 2193 O O . HIS A 1 278 ? -1.627 7.559 9.874 1.00 86.25 278 HIS A O 1
ATOM 2199 N N . PHE A 1 279 ? -0.365 6.533 11.433 1.00 80.44 279 PHE A N 1
ATOM 2200 C CA . PHE A 1 279 ? -1.292 6.741 12.558 1.00 80.44 279 PHE A CA 1
ATOM 2201 C C . PHE A 1 279 ? -0.774 7.689 13.645 1.00 80.44 279 PHE A C 1
ATOM 2203 O O . PHE A 1 279 ? -1.527 8.054 14.552 1.00 80.44 279 PHE A O 1
ATOM 2210 N N . THR A 1 280 ? 0.504 8.056 13.599 1.00 78.62 280 THR A N 1
ATOM 2211 C CA . THR A 1 280 ? 1.150 8.920 14.593 1.00 78.62 280 THR A CA 1
ATOM 2212 C C . THR A 1 280 ? 1.812 10.121 13.943 1.00 78.62 280 THR A C 1
ATOM 2214 O O . THR A 1 280 ? 2.209 10.062 12.785 1.00 78.62 280 THR A O 1
ATOM 2217 N N . SER A 1 281 ? 1.938 11.217 14.689 1.00 69.44 281 SER A N 1
ATOM 2218 C CA . SER A 1 281 ? 2.630 12.397 14.179 1.00 69.44 281 SER A CA 1
ATOM 2219 C C . SER A 1 281 ? 4.133 12.157 14.120 1.00 69.44 281 SER A C 1
ATOM 2221 O O . SER A 1 281 ? 4.764 11.795 15.125 1.00 69.44 281 SER A O 1
ATOM 2223 N N . PHE A 1 282 ? 4.698 12.336 12.929 1.00 58.56 282 PHE A N 1
ATOM 2224 C CA . PHE A 1 282 ? 6.131 12.228 12.698 1.00 58.56 282 PHE A CA 1
ATOM 2225 C C . PHE A 1 282 ? 6.818 13.485 13.254 1.00 58.56 282 PHE A C 1
ATOM 2227 O O . PHE A 1 282 ? 6.693 14.579 12.714 1.00 58.56 282 PHE A O 1
ATOM 2234 N N . GLY A 1 283 ? 7.500 13.326 14.387 1.00 56.12 283 GLY A N 1
ATOM 2235 C CA . GLY A 1 283 ? 8.080 14.420 15.181 1.00 56.12 283 GLY A CA 1
ATOM 2236 C C . GLY A 1 283 ? 8.333 14.027 16.640 1.00 56.12 283 GLY A C 1
ATOM 2237 O O . GLY A 1 283 ? 9.134 14.647 17.329 1.00 56.12 283 GLY A O 1
ATOM 2238 N N . SER A 1 284 ? 7.709 12.933 17.090 1.00 53.94 284 SER A N 1
ATOM 2239 C CA . SER A 1 284 ? 7.938 12.303 18.400 1.00 53.94 284 SER A CA 1
ATOM 2240 C C . SER A 1 284 ? 9.035 11.221 18.398 1.00 53.94 284 SER A C 1
ATOM 2242 O O . SER A 1 284 ? 9.330 10.634 19.441 1.00 53.94 284 SER A O 1
ATOM 2244 N N . GLU A 1 285 ? 9.666 10.957 17.244 1.00 55.28 285 GLU A N 1
ATOM 2245 C CA . GLU A 1 285 ? 10.685 9.901 17.089 1.00 55.28 285 GLU A CA 1
ATOM 2246 C C . GLU A 1 285 ? 11.977 10.194 17.871 1.00 55.28 285 GLU A C 1
ATOM 2248 O O . GLU A 1 285 ? 12.700 9.273 18.236 1.00 55.28 285 GLU A O 1
ATOM 2253 N N . GLY A 1 286 ? 12.253 11.464 18.182 1.00 52.97 286 GLY A N 1
ATOM 2254 C CA . GLY A 1 286 ? 13.519 11.907 18.774 1.00 52.97 286 GLY A CA 1
ATOM 2255 C C . GLY A 1 286 ? 13.756 11.538 20.244 1.00 52.97 286 GLY A C 1
ATOM 2256 O O . GLY A 1 286 ? 14.775 11.950 20.791 1.00 52.97 286 GLY A O 1
ATOM 2257 N N . GLY A 1 287 ? 12.857 10.799 20.906 1.00 57.44 287 GLY A N 1
ATOM 2258 C CA . GLY A 1 287 ? 13.007 10.515 22.341 1.00 57.44 287 GLY A CA 1
ATOM 2259 C C . GLY A 1 287 ? 12.252 9.311 22.905 1.00 57.44 287 GLY A C 1
ATOM 2260 O O . GLY A 1 287 ? 12.227 9.145 24.122 1.00 57.44 287 GLY A O 1
ATOM 2261 N N . THR A 1 288 ? 11.626 8.470 22.078 1.00 59.03 288 THR A N 1
ATOM 2262 C CA . THR A 1 288 ? 10.838 7.332 22.579 1.00 59.03 288 THR A CA 1
ATOM 2263 C C . THR A 1 288 ? 11.642 6.029 22.524 1.00 59.03 288 THR A C 1
ATOM 2265 O O . THR A 1 288 ? 12.094 5.592 21.472 1.00 59.03 288 THR A O 1
ATOM 2268 N N . THR A 1 289 ? 11.826 5.380 23.679 1.00 74.38 289 THR A N 1
ATOM 2269 C CA . THR A 1 289 ? 12.440 4.038 23.800 1.00 74.38 289 THR A CA 1
ATOM 2270 C C . THR A 1 289 ? 11.504 2.913 23.349 1.00 74.38 289 THR A C 1
ATOM 2272 O O . THR A 1 289 ? 11.901 1.748 23.262 1.00 74.38 289 THR A O 1
ATOM 2275 N N . ASP A 1 290 ? 10.251 3.258 23.068 1.00 75.81 290 ASP A N 1
ATOM 2276 C CA . ASP A 1 290 ? 9.203 2.337 22.678 1.00 75.81 290 ASP A CA 1
ATOM 2277 C C . ASP A 1 290 ? 9.322 1.951 21.200 1.00 75.81 290 ASP A C 1
ATOM 2279 O O . ASP A 1 290 ? 9.112 2.758 20.299 1.00 75.81 290 ASP A O 1
ATOM 2283 N N . LYS A 1 291 ? 9.598 0.672 20.939 1.00 77.88 291 LYS A N 1
ATOM 2284 C CA . LYS A 1 291 ? 9.705 0.119 19.580 1.00 77.88 291 LYS A CA 1
ATOM 2285 C C . LYS A 1 291 ? 8.368 0.109 18.826 1.00 77.88 291 LYS A C 1
ATOM 2287 O O . LYS A 1 291 ? 8.374 -0.014 17.602 1.00 77.88 291 LYS A O 1
ATOM 2292 N N . ALA A 1 292 ? 7.240 0.217 19.528 1.00 76.25 292 ALA A N 1
ATOM 2293 C CA . ALA A 1 292 ? 5.895 0.189 18.961 1.00 76.25 292 ALA A CA 1
ATOM 2294 C C . ALA A 1 292 ? 5.288 1.586 18.751 1.00 76.25 292 ALA A C 1
ATOM 2296 O O . ALA A 1 292 ? 4.134 1.673 18.327 1.00 76.25 292 ALA A O 1
ATOM 2297 N N . PHE A 1 293 ? 6.048 2.671 18.964 1.00 78.38 293 PHE A N 1
ATOM 2298 C CA . PHE A 1 293 ? 5.534 4.049 18.949 1.00 78.38 293 PHE A CA 1
ATOM 2299 C C . PHE A 1 293 ? 4.672 4.389 17.717 1.00 78.38 293 PHE A C 1
ATOM 2301 O O . PHE A 1 293 ? 3.721 5.155 17.830 1.00 78.38 293 PHE A O 1
ATOM 2308 N N . LYS A 1 294 ? 4.942 3.776 16.553 1.00 76.94 294 LYS A N 1
ATOM 2309 C CA . LYS A 1 294 ? 4.196 3.957 15.290 1.00 76.94 294 LYS A CA 1
ATOM 2310 C C . LYS A 1 294 ? 2.730 3.522 15.347 1.00 76.94 294 LYS A C 1
ATOM 2312 O O . LYS A 1 294 ? 1.915 4.022 14.578 1.00 76.94 294 LYS A O 1
ATOM 2317 N N . ILE A 1 295 ? 2.397 2.583 16.228 1.00 83.06 295 ILE A N 1
ATOM 2318 C CA . ILE A 1 295 ? 1.037 2.051 16.397 1.00 83.06 295 ILE A CA 1
ATOM 2319 C C . ILE A 1 295 ? 0.448 2.362 17.776 1.00 83.06 295 ILE A C 1
ATOM 2321 O O . ILE A 1 295 ? -0.719 2.061 18.020 1.00 83.06 295 ILE A O 1
ATOM 2325 N N . CYS A 1 296 ? 1.219 2.983 18.673 1.00 80.19 296 CYS A N 1
ATOM 2326 C CA . CYS A 1 296 ? 0.797 3.234 20.049 1.00 80.19 296 CYS A CA 1
ATOM 2327 C C . CYS A 1 296 ? -0.456 4.101 20.151 1.00 80.19 296 CYS A C 1
ATOM 2329 O O . CYS A 1 296 ? -1.299 3.820 20.999 1.00 80.19 296 CYS A O 1
ATOM 2331 N N . SER A 1 297 ? -0.642 5.084 19.264 1.00 80.12 297 SER A N 1
ATOM 2332 C CA . SER A 1 297 ? -1.875 5.885 19.240 1.00 80.12 297 SER A CA 1
ATOM 2333 C C . SER A 1 297 ? -3.116 5.015 19.020 1.00 80.12 297 SER A C 1
ATOM 2335 O O . SER A 1 297 ? -4.114 5.158 19.723 1.00 80.12 297 SER A O 1
ATOM 2337 N N . VAL A 1 298 ? -3.041 4.066 18.086 1.00 81.50 298 VAL A N 1
ATOM 2338 C CA . VAL A 1 298 ? -4.134 3.137 17.777 1.00 81.50 298 VAL A CA 1
ATOM 2339 C C . VAL A 1 298 ? -4.348 2.156 18.925 1.00 81.50 298 VAL A C 1
ATOM 2341 O O . VAL A 1 298 ? -5.485 1.943 19.340 1.00 81.50 298 VAL A O 1
ATOM 2344 N N . LEU A 1 299 ? -3.269 1.592 19.476 1.00 84.25 299 LEU A N 1
ATOM 2345 C CA . LEU A 1 299 ? -3.344 0.654 20.599 1.00 84.25 299 LEU A CA 1
ATOM 2346 C C . LEU A 1 299 ? -3.991 1.291 21.832 1.00 84.25 299 LEU A C 1
ATOM 2348 O O . LEU A 1 299 ? -4.890 0.691 22.412 1.00 84.25 299 LEU A O 1
ATOM 2352 N N . GLN A 1 300 ? -3.605 2.520 22.186 1.00 84.50 300 GLN A N 1
ATOM 2353 C CA . GLN A 1 300 ? -4.195 3.253 23.310 1.00 84.50 300 GLN A CA 1
ATOM 2354 C C . GLN A 1 300 ? -5.699 3.480 23.121 1.00 84.50 300 GLN A C 1
ATOM 2356 O O . GLN A 1 300 ? -6.474 3.334 24.068 1.00 84.50 300 GLN A O 1
ATOM 2361 N N . VAL A 1 301 ? -6.133 3.816 21.900 1.00 85.00 301 VAL A N 1
ATOM 2362 C CA . VAL A 1 301 ? -7.559 3.989 21.584 1.00 85.00 301 VAL A CA 1
ATOM 2363 C C . VAL A 1 301 ? -8.305 2.661 21.697 1.00 85.00 301 VAL A C 1
ATOM 2365 O O . VAL A 1 301 ? -9.355 2.615 22.342 1.00 85.00 301 VAL A O 1
ATOM 2368 N N . ILE A 1 302 ? -7.772 1.577 21.126 1.00 85.75 302 ILE A N 1
ATOM 2369 C CA . ILE A 1 302 ? -8.382 0.239 21.201 1.00 85.75 302 ILE A CA 1
ATOM 2370 C C . ILE A 1 302 ? -8.487 -0.219 22.655 1.00 85.75 302 ILE A C 1
ATOM 2372 O O . ILE A 1 302 ? -9.547 -0.646 23.094 1.00 85.75 302 ILE A O 1
ATOM 2376 N N . GLU A 1 303 ? -7.420 -0.084 23.431 1.00 88.56 303 GLU A N 1
ATOM 2377 C CA . GLU A 1 303 ? -7.395 -0.503 24.826 1.00 88.56 303 GLU A CA 1
ATOM 2378 C C . GLU A 1 303 ? -8.396 0.289 25.674 1.00 88.56 303 GLU A C 1
ATOM 2380 O O . GLU A 1 303 ? -9.184 -0.290 26.425 1.00 88.56 303 GLU A O 1
ATOM 2385 N N . LYS A 1 304 ? -8.421 1.617 25.519 1.00 87.44 304 LYS A N 1
ATOM 2386 C CA . LYS A 1 304 ? -9.360 2.485 26.237 1.00 87.44 304 LYS A CA 1
ATOM 2387 C C . LYS A 1 304 ? -10.812 2.171 25.881 1.00 87.44 304 LYS A C 1
ATOM 2389 O O . LYS A 1 304 ? -11.664 2.143 26.768 1.00 87.44 304 LYS A O 1
ATOM 2394 N N . THR A 1 305 ? -11.102 1.962 24.598 1.00 84.69 305 THR A N 1
ATOM 2395 C CA . THR A 1 305 ? -12.461 1.655 24.124 1.00 84.69 305 THR A CA 1
ATOM 2396 C C . THR A 1 305 ? -12.899 0.257 24.544 1.00 84.69 305 THR A C 1
ATOM 2398 O O . THR A 1 305 ? -14.012 0.107 25.042 1.00 84.69 305 THR A O 1
ATOM 2401 N N . PHE A 1 306 ? -12.010 -0.735 24.463 1.00 88.44 306 PHE A N 1
ATOM 2402 C CA . PHE A 1 306 ? -12.272 -2.096 24.919 1.00 88.44 306 PHE A CA 1
ATOM 2403 C C . PHE A 1 306 ? -12.585 -2.142 26.416 1.00 88.44 306 PHE A C 1
ATOM 2405 O O . PHE A 1 306 ? -13.620 -2.675 26.797 1.00 88.44 306 PHE A O 1
ATOM 2412 N N . ARG A 1 307 ? -11.765 -1.513 27.273 1.00 87.12 307 ARG A N 1
ATOM 2413 C CA . ARG A 1 307 ? -12.019 -1.493 28.728 1.00 87.12 307 ARG A CA 1
ATOM 2414 C C . ARG A 1 307 ? -13.326 -0.795 29.110 1.00 87.12 307 ARG A C 1
ATOM 2416 O O . ARG A 1 307 ? -13.929 -1.152 30.112 1.00 87.12 307 ARG A O 1
ATOM 2423 N N . ARG A 1 308 ? -13.754 0.213 28.341 1.00 85.81 308 ARG A N 1
ATOM 2424 C CA . ARG A 1 308 ? -15.050 0.880 28.552 1.00 85.81 308 ARG A CA 1
ATOM 2425 C C . ARG A 1 308 ? -16.228 0.013 28.111 1.00 85.81 308 ARG A C 1
ATOM 2427 O O . ARG A 1 308 ? -17.265 0.050 28.759 1.00 85.81 308 ARG A O 1
ATOM 2434 N N . GLY A 1 309 ? -16.078 -0.704 26.998 1.00 84.94 309 GLY A N 1
ATOM 2435 C CA . GLY A 1 309 ? -17.151 -1.484 26.379 1.00 84.94 309 GLY A CA 1
ATOM 2436 C C . GLY A 1 309 ? -17.265 -2.930 26.865 1.00 84.94 309 GLY A C 1
ATOM 2437 O O . GLY A 1 309 ? -18.280 -3.568 26.607 1.00 84.94 309 GLY A O 1
ATOM 2438 N N . PHE A 1 310 ? -16.250 -3.461 27.549 1.00 86.19 310 PHE A N 1
ATOM 2439 C CA . PHE A 1 310 ? -16.201 -4.854 27.984 1.00 86.19 310 PHE A CA 1
ATOM 2440 C C . PHE A 1 310 ? -16.150 -4.956 29.512 1.00 86.19 310 PHE A C 1
ATOM 2442 O O . PHE A 1 310 ? -15.156 -4.588 30.138 1.00 86.19 310 PHE A O 1
ATOM 2449 N N . GLN A 1 311 ? -17.215 -5.491 30.110 1.00 85.25 311 GLN A N 1
ATOM 2450 C CA . GLN A 1 311 ? -17.262 -5.840 31.529 1.00 85.25 311 GLN A CA 1
ATOM 2451 C C . GLN A 1 311 ? -17.002 -7.340 31.684 1.00 85.25 311 GLN A C 1
ATOM 2453 O O . GLN A 1 311 ? -17.707 -8.164 31.105 1.00 85.25 311 GLN A O 1
ATOM 2458 N N . LEU A 1 312 ? -15.984 -7.702 32.467 1.00 83.19 312 LEU A N 1
ATOM 2459 C CA . LEU A 1 312 ? -15.782 -9.088 32.887 1.00 83.19 312 LEU A CA 1
ATOM 2460 C C . LEU A 1 312 ? -16.897 -9.453 33.872 1.00 83.19 312 LEU A C 1
ATOM 2462 O O . LEU A 1 312 ? -17.080 -8.760 34.872 1.00 83.19 312 LEU A O 1
ATOM 2466 N N . GLY A 1 313 ? -17.639 -10.522 33.575 1.00 82.12 313 GLY A N 1
ATOM 2467 C CA . GLY A 1 313 ? -18.631 -11.069 34.499 1.00 82.12 313 GLY A CA 1
ATOM 2468 C C . GLY A 1 313 ? -18.001 -11.482 35.838 1.00 82.12 313 GLY A C 1
ATOM 2469 O O . GLY A 1 313 ? -16.775 -11.630 35.920 1.00 82.12 313 GLY A O 1
ATOM 2470 N N . PRO A 1 314 ? -18.815 -11.650 36.895 1.00 74.31 314 PRO A N 1
ATOM 2471 C CA . PRO A 1 314 ? -18.321 -12.092 38.194 1.00 74.31 314 PRO A CA 1
ATOM 2472 C C . PRO A 1 314 ? -17.574 -13.427 38.059 1.00 74.31 314 PRO A C 1
ATOM 2474 O O . PRO A 1 314 ? -17.979 -14.294 37.283 1.00 74.31 314 PRO A O 1
ATOM 2477 N N . ARG A 1 315 ? -16.450 -13.532 38.774 1.00 62.03 315 ARG A N 1
ATOM 2478 C CA . ARG A 1 315 ? -15.613 -14.736 38.842 1.00 62.03 315 ARG A CA 1
ATOM 2479 C C . ARG A 1 315 ? -16.262 -15.827 39.675 1.00 62.03 315 ARG A C 1
ATOM 2481 O O . ARG A 1 315 ? -16.888 -15.467 40.696 1.00 62.03 315 ARG A O 1
#

InterPro domains:
  IPR029526 PiggyBac transposable element-derived protein [PF13843] (207-311)

Mean predicted aligned error: 21.2 Å

Foldseek 3Di:
DDLDDDPVLLVLLVVVQVVQPKDWDQDDDPAHFIKIFHHPDDDDDDPVCELPGIDTHSSSVVVNCVVVVSSVVSPPPPPDDDPDDPDPPPVNVVVVVVVVVVPDDDDDDDDDDDDDDDDDDDDDDDDDDDDDDDDDDDDPDPDPDDDDCVVVVVVVVVVVVVVVLLVVQLVQLQVLLLVCLLVVLVVQQVVQVVVCVVPVVGDGDDSVVSSVVSVPDDRRHSVVVVLLVVLVVVPVVPPDPDDPVQLQACDDDVVRDHRDSCVRDNPVRSVSCVVSRFNDHDPPPPDDPDPCRRCVNVVVVCVVVCVVVDDDPDD